Protein AF-A0A953TEK1-F1 (afdb_monomer_lite)

Secondary structure (DSSP, 8-state):
------PPEEE-HHHHHHHHHHHHHHHHHTT-HHHHHHHHHS-HHHHHHHTTEEESS------SS--PPPPHHHHHHHHHHHHHHHHH-HHHHHHHHHHHHHHHHHHHHHHHHHHHHHHHT-THHHHHHHHHTTS-HHHHHHHHHHHHHHSS--S------------S--EEEEEEEEEEETTS-EEE--GGG-PEEEE-TTS--EEEESS----HHHHHHTT--SS-SEEEEEEEEEEEEEE--GGGTT--EEEEEETTTTT--PPEEEEETTTTEEEEE--S-EE-SS-EE-

Foldseek 3Di:
DDDDPPDAAEDALVRLVVVLLVVLVVCVVVVNNVVSVVSVPQDSVNSSVVVSHHHPHDDPPDPPDDDDDDDPVSVVVVVVLVVCCVPPNDVVSVVVCVVVVVVVVVVVVVVVVVVVVVVVPDPPVVVVVVVCVVAPPVNVVVQVVCCVVVVDGDPDDDDDDDDDDDDPDWAWDAFWAWWAAPVGQIDGDDVQQRFTWIGHPQQFFIFTDHGQLACPVSCVVVPFDPPDQKGFPHFTQKTWGWFAAVVNVRDTDIDMDGFCPPPVKTWTWMAGNVVSGIGTHTTPWGQDRVGIDD

Sequence (294 aa):
MKQRKNKAAAMTFDQVEARKERGVEGLRRLGEPEKADNLDDESVEDFAERKNITIVNPRSTRPLTGGKRKTRAEKSLAEYIKVLRTKHGASWALKVTNDEARKHETLVDAVKSQRAAERKKNPQRRASNSRRRRNSDDQAAATRKFQEFHGRRPETVKDIEVRQSDRRNLAGLGVLMYLQLAEGLPIRFAPQEKVILACDPQGNQLYFVGGNQDLSEILKKAGFDQSKDLVDVGECRYVIYTTDKDFDNFEEKDYQHEFGEESGERPRLMFDRLNKQMYLIGGAYQVKREGIVN

pLDDT: mean 78.64, std 20.2, range [32.09, 97.94]

Structure (mmCIF, N/CA/C/O backbone):
data_AF-A0A953TEK1-F1
#
_entry.id   AF-A0A953TEK1-F1
#
loop_
_atom_site.group_PDB
_atom_site.id
_atom_site.type_symbol
_atom_site.label_atom_id
_atom_site.label_alt_id
_atom_site.label_comp_id
_atom_site.label_asym_id
_atom_site.label_entity_id
_atom_site.label_seq_id
_atom_site.pdbx_PDB_ins_code
_atom_site.Cartn_x
_atom_site.Cartn_y
_atom_site.Cartn_z
_atom_site.occupancy
_atom_site.B_iso_or_equiv
_atom_site.auth_seq_id
_atom_site.auth_comp_id
_atom_site.auth_asym_id
_atom_site.auth_atom_id
_atom_site.pdbx_PDB_model_num
ATOM 1 N N . MET A 1 1 ? -24.082 61.544 -18.498 1.00 41.44 1 MET A N 1
ATOM 2 C CA . MET A 1 1 ? -24.243 60.079 -18.344 1.00 41.44 1 MET A CA 1
ATOM 3 C C . MET A 1 1 ? -23.101 59.534 -17.490 1.00 41.44 1 MET A C 1
ATOM 5 O O . MET A 1 1 ? -21.970 59.525 -17.953 1.00 41.44 1 MET A O 1
ATOM 9 N N . LYS A 1 2 ? -23.350 59.152 -16.227 1.00 42.25 2 LYS A N 1
ATOM 10 C CA . LYS A 1 2 ? -22.326 58.528 -15.365 1.00 42.25 2 LYS A CA 1
ATOM 11 C C . LYS A 1 2 ? -22.163 57.059 -15.772 1.00 42.25 2 LYS A C 1
ATOM 13 O O . LYS A 1 2 ? -23.087 56.272 -15.585 1.00 42.25 2 LYS A O 1
ATOM 18 N N . GLN A 1 3 ? -21.007 56.702 -16.333 1.00 42.84 3 GLN A N 1
ATOM 19 C CA . GLN A 1 3 ? -20.629 55.314 -16.611 1.00 42.84 3 GLN A CA 1
ATOM 20 C C . GLN A 1 3 ? -20.629 54.511 -15.299 1.00 42.84 3 GLN A C 1
ATOM 22 O O . GLN A 1 3 ? -19.854 54.795 -14.384 1.00 42.84 3 GLN A O 1
ATOM 27 N N . ARG A 1 4 ? -21.512 53.510 -15.196 1.00 46.28 4 ARG A N 1
ATOM 28 C CA . ARG A 1 4 ? -21.472 52.506 -14.126 1.00 46.28 4 ARG A CA 1
ATOM 29 C C . ARG A 1 4 ? -20.207 51.671 -14.335 1.00 46.28 4 ARG A C 1
ATOM 31 O O . ARG A 1 4 ? -20.159 50.842 -15.236 1.00 46.28 4 ARG A O 1
ATOM 38 N N . LYS A 1 5 ? -19.169 51.906 -13.529 1.00 46.66 5 LYS A N 1
ATOM 39 C CA . LYS A 1 5 ? -18.021 50.995 -13.439 1.00 46.66 5 LYS A CA 1
ATOM 40 C C . LYS A 1 5 ? -18.540 49.661 -12.893 1.00 46.66 5 LYS A C 1
ATOM 42 O O . LYS A 1 5 ? -18.901 49.586 -11.720 1.00 46.66 5 LYS A O 1
ATOM 47 N N . ASN A 1 6 ? -18.639 48.643 -13.749 1.00 53.09 6 ASN A N 1
ATOM 48 C CA . ASN A 1 6 ? -19.011 47.290 -13.341 1.00 53.09 6 ASN A CA 1
ATOM 49 C C . ASN A 1 6 ? -17.955 46.775 -12.358 1.00 53.09 6 ASN A C 1
ATOM 51 O O . ASN A 1 6 ? -16.799 46.566 -12.721 1.00 53.09 6 ASN A O 1
ATOM 55 N N . LYS A 1 7 ? -18.352 46.632 -11.093 1.00 55.44 7 LYS A N 1
ATOM 56 C CA . LYS A 1 7 ? -17.530 46.036 -10.040 1.00 55.44 7 LYS A CA 1
ATOM 57 C C . LYS A 1 7 ? -17.319 44.561 -10.396 1.00 55.44 7 LYS A C 1
ATOM 59 O O . LYS A 1 7 ? -18.300 43.876 -10.679 1.00 55.44 7 LYS A O 1
ATOM 64 N N . ALA A 1 8 ? -16.068 44.098 -10.413 1.00 64.81 8 ALA A N 1
ATOM 65 C CA . ALA A 1 8 ? -15.748 42.693 -10.662 1.00 64.81 8 ALA A CA 1
ATOM 66 C C . ALA A 1 8 ? -16.518 41.806 -9.671 1.00 64.81 8 ALA A C 1
ATOM 68 O O . ALA A 1 8 ? -16.550 42.091 -8.469 1.00 64.81 8 ALA A O 1
ATOM 69 N N . ALA A 1 9 ? -17.182 40.769 -10.180 1.00 76.06 9 ALA A N 1
ATOM 70 C CA . ALA A 1 9 ? -17.853 39.800 -9.327 1.00 76.06 9 ALA A CA 1
ATOM 71 C C . ALA A 1 9 ? -16.782 38.937 -8.651 1.00 76.06 9 ALA A C 1
ATOM 73 O O . ALA A 1 9 ? -15.933 38.367 -9.329 1.00 76.06 9 ALA A O 1
ATOM 74 N N . ALA A 1 10 ? -16.803 38.868 -7.323 1.00 81.19 10 ALA A N 1
ATOM 75 C CA . ALA A 1 10 ? -15.910 38.015 -6.552 1.00 81.19 10 ALA A CA 1
ATOM 76 C C . ALA A 1 10 ? -16.593 36.655 -6.334 1.00 81.19 10 ALA A C 1
ATOM 78 O O . ALA A 1 10 ? -17.683 36.618 -5.764 1.00 81.19 10 ALA A O 1
ATOM 79 N N . MET A 1 11 ? -15.998 35.562 -6.816 1.00 86.94 11 MET A N 1
ATOM 80 C CA . MET A 1 11 ? -16.561 34.201 -6.735 1.00 86.94 11 MET A CA 1
ATOM 81 C C . MET A 1 11 ? -15.481 33.193 -6.331 1.00 86.94 11 MET A C 1
ATOM 83 O O . MET A 1 11 ? -14.292 33.440 -6.527 1.00 86.94 11 MET A O 1
ATOM 87 N N . THR A 1 12 ? -15.861 32.066 -5.728 1.00 87.12 12 THR A N 1
ATOM 88 C CA . THR A 1 12 ? -14.910 30.970 -5.460 1.00 87.12 12 THR A CA 1
ATOM 89 C C . THR A 1 12 ? -14.596 30.201 -6.745 1.00 87.12 12 THR A C 1
ATOM 91 O O . THR A 1 12 ? -15.363 30.271 -7.703 1.00 87.12 12 THR A O 1
ATOM 94 N N . PHE A 1 13 ? -13.486 29.457 -6.776 1.00 86.19 13 PHE A N 1
ATOM 95 C CA . PHE A 1 13 ? -13.110 28.641 -7.938 1.00 86.19 13 PHE A CA 1
ATOM 96 C C . PHE A 1 13 ? -14.251 27.706 -8.369 1.00 86.19 13 PHE A C 1
ATOM 98 O O . PHE A 1 13 ? -14.702 27.773 -9.507 1.00 86.19 13 PHE A O 1
ATOM 105 N N . ASP A 1 14 ? -14.812 26.961 -7.416 1.00 84.44 14 ASP A N 1
ATOM 106 C CA . ASP A 1 14 ? -15.915 26.020 -7.644 1.00 84.44 14 ASP A CA 1
ATOM 107 C C . ASP A 1 14 ? -17.181 26.720 -8.188 1.00 84.44 14 ASP A C 1
ATOM 109 O O . ASP A 1 14 ? -17.919 26.171 -9.003 1.00 84.44 14 ASP A O 1
ATOM 113 N N . GLN A 1 15 ? -17.433 27.974 -7.790 1.00 86.19 15 GLN A N 1
ATOM 114 C CA . GLN A 1 15 ? -18.552 28.766 -8.320 1.00 86.19 15 GLN A CA 1
ATOM 115 C C . GLN A 1 15 ? -18.322 29.228 -9.762 1.00 86.19 15 GLN A C 1
ATOM 117 O O . GLN A 1 15 ? -19.287 29.373 -10.518 1.00 86.19 15 GLN A O 1
ATOM 122 N N . VAL A 1 16 ? -17.070 29.492 -10.137 1.00 88.88 16 VAL A N 1
ATOM 123 C CA . VAL A 1 16 ? -16.699 29.845 -11.511 1.00 88.88 16 VAL A CA 1
ATOM 124 C C . VAL A 1 16 ? -16.748 28.611 -12.405 1.00 88.88 16 VAL A C 1
ATOM 126 O O . VAL A 1 16 ? -17.335 28.685 -13.482 1.00 88.88 16 VAL A O 1
ATOM 129 N N . GLU A 1 17 ? -16.241 27.476 -11.929 1.00 88.25 17 GLU A N 1
ATOM 130 C CA . GLU A 1 17 ? -16.298 26.175 -12.604 1.00 88.25 17 GLU A CA 1
ATOM 131 C C . GLU A 1 17 ? -17.751 25.768 -12.900 1.00 88.25 17 GLU A C 1
ATOM 133 O O . GLU A 1 17 ? -18.135 25.636 -14.061 1.00 88.25 17 GLU A O 1
ATOM 138 N N . ALA A 1 18 ? -18.625 25.773 -11.889 1.00 87.44 18 ALA A N 1
ATOM 139 C CA . ALA A 1 18 ? -20.051 25.478 -12.069 1.00 87.44 18 ALA A CA 1
ATOM 140 C C . ALA A 1 18 ? -20.791 26.495 -12.967 1.00 87.44 18 ALA A C 1
ATOM 142 O O . ALA A 1 18 ? -21.899 26.253 -13.457 1.00 87.44 18 ALA A O 1
ATOM 143 N N . ARG A 1 19 ? -20.245 27.702 -13.154 1.00 88.50 19 ARG A N 1
ATOM 144 C CA . ARG A 1 19 ? -20.799 28.704 -14.079 1.00 88.50 19 ARG A CA 1
ATOM 145 C C . ARG A 1 19 ? -20.310 28.482 -15.510 1.00 88.50 19 ARG A C 1
ATOM 147 O O . ARG A 1 19 ? -21.081 28.731 -16.436 1.00 88.50 19 ARG A O 1
ATOM 154 N N . LYS A 1 20 ? -19.070 28.022 -15.674 1.00 92.88 20 LYS A N 1
ATOM 155 C CA . LYS A 1 20 ? -18.487 27.599 -16.948 1.00 92.88 20 LYS A CA 1
ATOM 156 C C . LYS A 1 20 ? -19.228 26.373 -17.490 1.00 92.88 20 LYS A C 1
ATOM 158 O O . LYS A 1 20 ? -19.722 26.438 -18.612 1.00 92.88 20 LYS A O 1
ATOM 163 N N . GLU A 1 21 ? -19.434 25.342 -16.670 1.00 89.56 21 GLU A N 1
ATOM 164 C CA . GLU A 1 21 ? -20.162 24.114 -17.044 1.00 89.56 21 GLU A CA 1
ATOM 165 C C . GLU A 1 21 ? -21.594 24.396 -17.521 1.00 89.56 21 GLU A C 1
ATOM 167 O O . GLU A 1 21 ? -22.007 23.933 -18.582 1.00 89.56 21 GLU A O 1
ATOM 172 N N . ARG A 1 22 ? -22.335 25.261 -16.813 1.00 89.88 22 ARG A N 1
ATOM 173 C CA . ARG A 1 22 ? -23.670 25.704 -17.262 1.00 89.88 22 ARG A CA 1
ATOM 174 C C . ARG A 1 22 ? -23.638 26.434 -18.607 1.00 89.88 22 ARG A C 1
ATOM 176 O O . ARG A 1 22 ? -24.612 26.395 -19.355 1.00 89.88 22 ARG A O 1
ATOM 183 N N . GLY A 1 23 ? -22.538 27.122 -18.909 1.00 87.25 23 GLY A N 1
ATOM 184 C CA . GLY A 1 23 ? -22.305 27.738 -20.213 1.00 87.25 23 GLY A CA 1
ATOM 185 C C . GLY A 1 23 ? -22.104 26.698 -21.316 1.00 87.25 23 GLY A C 1
ATOM 186 O O . GLY A 1 23 ? -22.713 26.829 -22.375 1.00 87.25 23 GLY A O 1
ATOM 187 N N . VAL A 1 24 ? -21.310 25.656 -21.049 1.00 88.62 24 VAL A N 1
ATOM 188 C CA . VAL A 1 24 ? -21.072 24.527 -21.969 1.00 88.62 24 VAL A CA 1
ATOM 189 C C . VAL A 1 24 ? -22.387 23.808 -22.269 1.00 88.62 24 VAL A C 1
ATOM 191 O O . VAL A 1 24 ? -22.754 23.629 -23.430 1.00 88.62 24 VAL A O 1
ATOM 194 N N . GLU A 1 25 ? -23.154 23.472 -21.233 1.00 86.25 25 GLU A N 1
ATOM 195 C CA . GLU A 1 25 ? -24.447 22.800 -21.375 1.00 86.25 25 GLU A CA 1
ATOM 196 C C . GLU A 1 25 ? -25.464 23.656 -22.150 1.00 86.25 25 GLU A C 1
ATOM 198 O O . GLU A 1 25 ? -26.162 23.161 -23.038 1.00 86.25 25 GLU A O 1
ATOM 203 N N . GLY A 1 26 ? -25.502 24.966 -21.881 1.00 88.44 26 GLY A N 1
ATOM 204 C CA . GLY A 1 26 ? -26.344 25.910 -22.615 1.00 88.44 26 GLY A CA 1
ATOM 205 C C . GLY A 1 26 ? -26.006 25.982 -24.108 1.00 88.44 26 GLY A C 1
ATOM 206 O O . GLY A 1 26 ? -26.915 25.988 -24.936 1.00 88.44 26 GLY A O 1
ATOM 2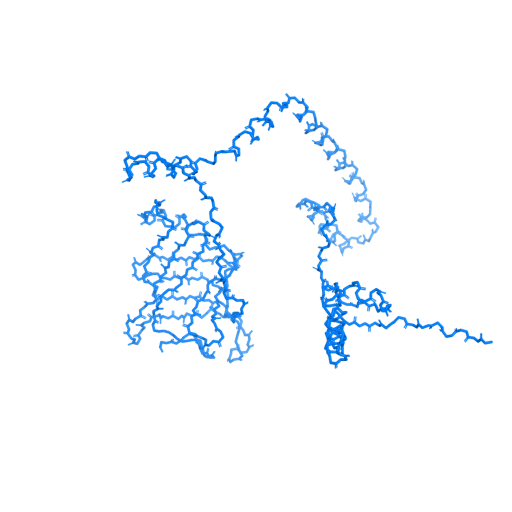07 N N . LEU A 1 27 ? -24.716 25.984 -24.462 1.00 88.12 27 LEU A N 1
ATOM 208 C CA . LEU A 1 27 ? -24.258 25.993 -25.857 1.00 88.12 27 LEU A CA 1
ATOM 209 C C . LEU A 1 27 ? -24.591 24.684 -26.581 1.00 88.12 27 LEU A C 1
ATOM 211 O O . LEU A 1 27 ? -25.070 24.721 -27.714 1.00 88.12 27 LEU A O 1
ATOM 215 N N . ARG A 1 28 ? -24.444 23.535 -25.906 1.00 88.38 28 ARG A N 1
ATOM 216 C CA . ARG A 1 28 ? -24.870 22.233 -26.452 1.00 88.38 28 ARG A CA 1
ATOM 217 C C . ARG A 1 28 ? -26.374 22.205 -26.713 1.00 88.38 28 ARG A C 1
ATOM 219 O O . ARG A 1 28 ? -26.806 21.765 -27.775 1.00 88.38 28 ARG A O 1
ATOM 226 N N . ARG A 1 29 ? -27.176 22.742 -25.791 1.00 88.00 29 ARG A N 1
ATOM 227 C CA . ARG A 1 29 ? -28.638 22.814 -25.935 1.00 88.00 29 ARG A CA 1
ATOM 228 C C . ARG A 1 29 ? -29.093 23.754 -27.056 1.00 88.00 29 ARG A C 1
ATOM 230 O O . ARG A 1 29 ? -30.143 23.522 -27.646 1.00 88.00 29 ARG A O 1
ATOM 237 N N . LEU A 1 30 ? -28.318 24.796 -27.350 1.00 89.31 30 LEU A N 1
ATOM 238 C CA . LEU A 1 30 ? -28.574 25.732 -28.450 1.00 89.31 30 LEU A CA 1
ATOM 239 C C . LEU A 1 30 ? -28.069 25.223 -29.811 1.00 89.31 30 LEU A C 1
ATOM 241 O O . LEU A 1 30 ? -28.209 25.930 -30.805 1.00 89.31 30 LEU A O 1
ATOM 245 N N . GLY A 1 31 ? -27.518 24.005 -29.872 1.00 87.06 31 GLY A N 1
ATOM 246 C CA . GLY A 1 31 ? -27.027 23.407 -31.112 1.00 87.06 31 GLY A CA 1
ATOM 247 C C . GLY A 1 31 ? -25.676 23.957 -31.571 1.00 87.06 31 GLY A C 1
ATOM 248 O O . GLY A 1 31 ? -25.357 23.861 -32.751 1.00 87.06 31 GLY A O 1
ATOM 249 N N . GLU A 1 32 ? -24.870 24.512 -30.658 1.00 85.81 32 GLU A N 1
ATOM 250 C CA . GLU A 1 32 ? -23.522 25.023 -30.940 1.00 85.81 32 GLU A CA 1
ATOM 251 C C . GLU A 1 32 ? -22.433 24.163 -30.259 1.00 85.81 32 GLU A C 1
ATOM 253 O O . GLU A 1 32 ? -21.737 24.642 -29.357 1.00 85.81 32 GLU A O 1
ATOM 258 N N . PRO A 1 33 ? -22.262 22.885 -30.656 1.00 81.31 33 PRO A N 1
ATOM 259 C CA . PRO A 1 33 ? -21.362 21.955 -29.972 1.00 81.31 33 PRO A CA 1
ATOM 260 C C . PRO A 1 33 ? -19.891 22.377 -30.064 1.00 81.31 33 PRO A C 1
ATOM 262 O O . PRO A 1 33 ? -19.190 22.325 -29.062 1.00 81.31 33 PRO A O 1
ATOM 265 N N . GLU A 1 34 ? -19.439 22.913 -31.202 1.00 85.56 34 GLU A N 1
ATOM 266 C CA . GLU A 1 34 ? -18.042 23.351 -31.360 1.00 85.56 34 GLU A CA 1
ATOM 267 C C . GLU A 1 34 ? -17.666 24.486 -30.397 1.00 85.56 34 GLU A C 1
ATOM 269 O O . GLU A 1 34 ? -16.551 24.546 -29.882 1.00 85.56 34 GLU A O 1
ATOM 274 N N . LYS A 1 35 ? -18.594 25.408 -30.114 1.00 83.81 35 LYS A N 1
ATOM 275 C CA . LYS A 1 35 ? -18.349 26.472 -29.129 1.00 83.81 35 LYS A CA 1
ATOM 276 C C . LYS A 1 35 ? -18.415 25.946 -27.703 1.00 83.81 35 LYS A C 1
ATOM 278 O O . LYS A 1 35 ? -17.750 26.505 -26.834 1.00 83.81 35 LYS A O 1
ATOM 283 N N . ALA A 1 36 ? -19.219 24.912 -27.463 1.00 84.12 36 ALA A N 1
ATOM 284 C CA . ALA A 1 36 ? -19.277 24.251 -26.173 1.00 84.12 36 ALA A CA 1
ATOM 285 C C . ALA A 1 36 ? -17.957 23.544 -25.860 1.00 84.12 36 ALA A C 1
ATOM 287 O O . ALA A 1 36 ? -17.444 23.730 -24.766 1.00 84.12 36 ALA A O 1
ATOM 288 N N . ASP A 1 37 ? -17.378 22.827 -26.823 1.00 83.81 37 ASP A N 1
ATOM 289 C CA . ASP A 1 37 ? -16.117 22.105 -26.633 1.00 83.81 37 ASP A CA 1
ATOM 290 C C . ASP A 1 37 ? -14.938 23.076 -26.451 1.00 83.81 37 ASP A C 1
ATOM 292 O O . ASP A 1 37 ? -14.172 22.943 -25.503 1.00 83.81 37 ASP A O 1
ATOM 296 N N . ASN A 1 38 ? -14.879 24.158 -27.240 1.00 85.31 38 ASN A N 1
ATOM 297 C CA . ASN A 1 38 ? -13.901 25.234 -27.019 1.00 85.31 38 ASN A CA 1
ATOM 298 C C . ASN A 1 38 ? -14.017 25.873 -25.624 1.00 85.31 38 ASN A C 1
ATOM 300 O O . ASN A 1 38 ? -13.021 26.301 -25.044 1.00 85.31 38 ASN A O 1
ATOM 304 N N . LEU A 1 39 ? -15.243 25.993 -25.103 1.00 83.50 39 LEU A N 1
ATOM 305 C CA . LEU A 1 39 ? -15.475 26.509 -23.760 1.00 83.50 39 LEU A CA 1
ATOM 306 C C . LEU A 1 39 ? -15.097 25.477 -22.696 1.00 83.50 39 LEU A C 1
ATOM 308 O O . LEU A 1 39 ? -14.614 25.876 -21.645 1.00 83.50 39 LEU A O 1
ATOM 312 N N . ASP A 1 40 ? -15.314 24.188 -22.945 1.00 84.06 40 ASP A N 1
ATOM 313 C CA . ASP A 1 40 ? -14.969 23.087 -22.041 1.00 84.06 40 ASP A CA 1
ATOM 314 C C . ASP A 1 40 ? -13.443 22.962 -21.874 1.00 84.06 40 ASP A C 1
ATOM 316 O O . ASP A 1 40 ? -12.957 22.827 -20.749 1.00 84.06 40 ASP A O 1
ATOM 320 N N . ASP A 1 41 ? -12.687 23.161 -22.958 1.00 85.88 41 ASP A N 1
ATOM 321 C CA . ASP A 1 41 ? -11.217 23.136 -22.979 1.00 85.88 41 ASP A CA 1
ATOM 322 C C . ASP A 1 41 ? -10.550 24.392 -22.362 1.00 85.88 41 ASP A C 1
ATOM 324 O O . ASP A 1 41 ? -9.384 24.342 -21.963 1.00 85.88 41 ASP A O 1
ATOM 328 N N . GLU A 1 42 ? -11.261 25.527 -22.254 1.00 84.38 42 GLU A N 1
ATOM 329 C CA . GLU A 1 42 ? -10.765 26.770 -21.620 1.00 84.38 42 GLU A CA 1
ATOM 330 C C . GLU A 1 42 ? -10.496 26.537 -20.116 1.00 84.38 42 GLU A C 1
ATOM 332 O O . GLU A 1 42 ? -11.299 25.907 -19.431 1.00 84.38 42 GLU A O 1
ATOM 337 N N . SER A 1 43 ? -9.405 27.046 -19.533 1.00 89.12 43 SER A N 1
ATOM 338 C CA . SER A 1 43 ? -9.204 26.901 -18.080 1.00 89.12 43 SER A CA 1
ATOM 339 C C . SER A 1 43 ? -10.239 27.715 -17.279 1.00 89.12 43 SER A C 1
ATOM 341 O O . SER A 1 43 ? -10.827 28.679 -17.775 1.00 89.12 43 SER A O 1
ATOM 343 N N . VAL A 1 44 ? -10.502 27.334 -16.022 1.00 85.75 44 VAL A N 1
ATOM 344 C CA . VAL A 1 44 ? -11.451 28.067 -15.154 1.00 85.75 44 VAL A CA 1
ATOM 345 C C . VAL A 1 44 ? -10.948 29.492 -14.898 1.00 85.75 44 VAL A C 1
ATOM 347 O O . VAL A 1 44 ? -11.740 30.432 -14.801 1.00 85.75 44 VAL A O 1
ATOM 350 N N . GLU A 1 45 ? -9.631 29.655 -14.830 1.00 83.69 45 GLU A N 1
ATOM 351 C CA . GLU A 1 45 ? -8.933 30.923 -14.677 1.00 83.69 45 GLU A CA 1
ATOM 352 C C . GLU A 1 45 ? -9.075 31.806 -15.924 1.00 83.69 45 GLU A C 1
ATOM 354 O O . GLU A 1 45 ? -9.502 32.954 -15.792 1.00 83.69 45 GLU A O 1
ATOM 359 N N . ASP A 1 46 ? -8.842 31.270 -17.127 1.00 85.62 46 ASP A N 1
ATOM 360 C CA . ASP A 1 46 ? -9.011 32.016 -18.386 1.00 85.62 46 ASP A CA 1
ATOM 361 C C . ASP A 1 46 ? -10.478 32.438 -18.588 1.00 85.62 46 ASP A C 1
ATOM 363 O O . ASP A 1 46 ? -10.777 33.585 -18.945 1.00 85.62 46 ASP A O 1
ATOM 367 N N . PHE A 1 47 ? -11.421 31.549 -18.250 1.00 87.44 47 PHE A N 1
ATOM 368 C CA . PHE A 1 47 ? -12.849 31.862 -18.255 1.00 87.44 47 PHE A CA 1
ATOM 369 C C . PHE A 1 47 ? -13.189 33.005 -17.283 1.00 87.44 47 PHE A C 1
ATOM 371 O O . PHE A 1 47 ? -13.985 33.895 -17.613 1.00 87.44 47 PHE A O 1
ATOM 378 N N . ALA A 1 48 ? -12.592 33.006 -16.085 1.00 87.19 48 ALA A N 1
ATOM 379 C CA . ALA A 1 48 ? -12.780 34.062 -15.093 1.00 87.19 48 ALA A CA 1
ATOM 380 C C . ALA A 1 48 ? -12.229 35.404 -15.582 1.00 87.19 48 ALA A C 1
ATOM 382 O O . ALA A 1 48 ? -12.918 36.420 -15.463 1.00 87.19 48 ALA A O 1
ATOM 383 N N . GLU A 1 49 ? -11.037 35.408 -16.182 1.00 84.75 49 GLU A N 1
ATOM 384 C CA . GLU A 1 49 ? -10.416 36.601 -16.759 1.00 84.75 49 GLU A CA 1
ATOM 385 C C . GLU A 1 49 ? -11.281 37.187 -17.880 1.00 84.75 49 GLU A C 1
ATOM 387 O O . GLU A 1 49 ? -11.645 38.367 -17.836 1.00 84.75 49 GLU A O 1
ATOM 392 N N . ARG A 1 50 ? -11.733 36.351 -18.823 1.00 85.88 50 ARG A N 1
ATOM 393 C CA . ARG A 1 50 ? -12.611 36.768 -19.928 1.00 85.88 50 ARG A CA 1
ATOM 394 C C . ARG A 1 50 ? -13.955 37.317 -19.450 1.00 85.88 50 ARG A C 1
ATOM 396 O O . ARG A 1 50 ? -14.537 38.194 -20.093 1.00 85.88 50 ARG A O 1
ATOM 403 N N . LYS A 1 51 ? -14.478 36.810 -18.330 1.00 86.12 51 LYS A N 1
ATOM 404 C CA . LYS A 1 51 ? -15.729 37.282 -17.711 1.00 86.12 51 LYS A CA 1
ATOM 405 C C . LYS A 1 51 ? -15.525 38.369 -16.652 1.00 86.12 51 LYS A C 1
ATOM 407 O O . LYS A 1 51 ? -16.519 38.818 -16.078 1.00 86.12 51 LYS A O 1
ATOM 412 N N . ASN A 1 52 ? -14.291 38.834 -16.440 1.00 86.38 52 ASN A N 1
ATOM 413 C CA . ASN A 1 52 ? -13.924 39.832 -15.433 1.00 86.38 52 ASN A CA 1
ATOM 414 C C . ASN A 1 52 ? -14.406 39.453 -14.013 1.00 86.38 52 ASN A C 1
ATOM 416 O O . ASN A 1 52 ? -14.983 40.267 -13.281 1.00 86.38 52 ASN A O 1
ATOM 420 N N . ILE A 1 53 ? -14.217 38.181 -13.654 1.00 87.75 53 ILE A N 1
ATOM 421 C CA . ILE A 1 53 ? -14.546 37.587 -12.356 1.00 87.75 53 ILE A CA 1
ATOM 422 C C . ILE A 1 53 ? -13.251 37.449 -11.553 1.00 87.75 53 ILE A C 1
ATOM 424 O O . ILE A 1 53 ? -12.259 36.914 -12.036 1.00 87.75 53 ILE A O 1
ATOM 428 N N . THR A 1 54 ? -13.252 37.907 -10.303 1.00 87.25 54 THR A N 1
ATOM 429 C CA . THR A 1 54 ? -12.116 37.728 -9.390 1.00 87.25 54 THR A CA 1
ATOM 430 C C . THR A 1 54 ? -12.313 36.458 -8.569 1.00 87.25 54 THR A C 1
ATOM 432 O O . THR A 1 54 ? -13.256 36.372 -7.780 1.00 87.25 54 THR A O 1
ATOM 435 N N . ILE A 1 55 ? -11.418 35.479 -8.723 1.00 85.12 55 ILE A N 1
ATOM 436 C CA . ILE A 1 55 ? -11.458 34.242 -7.937 1.00 85.12 55 ILE A CA 1
ATOM 437 C C . ILE A 1 55 ? -10.873 34.503 -6.541 1.00 85.12 55 ILE A C 1
ATOM 439 O O . ILE A 1 55 ? -9.689 34.802 -6.405 1.00 85.12 55 ILE A O 1
ATOM 443 N N . VAL A 1 56 ? -11.687 34.380 -5.489 1.00 85.38 56 VAL A N 1
ATOM 444 C CA . VAL A 1 56 ? -11.259 34.665 -4.099 1.00 85.38 56 VAL A CA 1
ATOM 445 C C . VAL A 1 56 ? -10.545 33.498 -3.408 1.00 85.38 56 VAL A C 1
ATOM 447 O O . VAL A 1 56 ? -9.892 33.696 -2.389 1.00 85.38 56 VAL A O 1
ATOM 450 N N . ASN A 1 57 ? -10.648 32.290 -3.966 1.00 80.50 57 ASN A N 1
ATOM 451 C CA . ASN A 1 57 ? -9.940 31.090 -3.515 1.00 80.50 57 ASN A CA 1
ATOM 452 C C . ASN A 1 57 ? -9.381 30.352 -4.740 1.00 80.50 57 ASN A C 1
ATOM 454 O O . ASN A 1 57 ? -10.014 29.406 -5.212 1.00 80.50 57 ASN A O 1
ATOM 458 N N . PRO A 1 58 ? -8.269 30.822 -5.325 1.00 70.31 58 PRO A N 1
ATOM 459 C CA . PRO A 1 58 ? -7.669 30.137 -6.457 1.00 70.31 58 PRO A CA 1
ATOM 460 C C . PRO A 1 58 ? -7.134 28.778 -5.990 1.00 70.31 58 PRO A C 1
ATOM 462 O O . PRO A 1 58 ? -6.233 28.715 -5.146 1.00 70.31 58 PRO A O 1
ATOM 465 N N . ARG A 1 59 ? -7.667 27.677 -6.538 1.00 60.44 59 ARG A N 1
ATOM 466 C CA . ARG A 1 59 ? -7.012 26.371 -6.407 1.00 60.44 59 ARG A CA 1
ATOM 467 C C . ARG A 1 59 ? -5.672 26.497 -7.120 1.00 60.44 59 ARG A C 1
ATOM 469 O O . ARG A 1 59 ? -5.616 26.903 -8.270 1.00 60.44 59 ARG A O 1
ATOM 476 N N . SER A 1 60 ? -4.575 26.228 -6.417 1.00 42.06 60 SER A N 1
ATOM 477 C CA . SER A 1 60 ? -3.236 26.356 -6.990 1.00 42.06 60 SER A CA 1
ATOM 478 C C . SER A 1 60 ? -3.005 25.272 -8.048 1.00 42.06 60 SER A C 1
ATOM 480 O O . SER A 1 60 ? -2.371 24.254 -7.782 1.00 42.06 60 SER A O 1
ATOM 482 N N . THR A 1 61 ? -3.457 25.510 -9.272 1.00 42.53 61 THR A N 1
ATOM 483 C CA . THR A 1 61 ? -2.816 24.989 -10.474 1.00 42.53 61 THR A CA 1
ATOM 484 C C . THR A 1 61 ? -1.551 25.825 -10.637 1.00 42.53 61 THR A C 1
ATOM 486 O O . THR A 1 61 ? -1.564 26.991 -11.021 1.00 42.53 61 THR A O 1
ATOM 489 N N . ARG A 1 62 ? -0.404 25.301 -10.194 1.00 34.94 62 ARG A N 1
ATOM 490 C CA . ARG A 1 62 ? 0.855 26.006 -10.459 1.00 34.94 62 ARG A CA 1
ATOM 491 C C . ARG A 1 62 ? 1.039 26.081 -11.976 1.00 34.94 62 ARG A C 1
ATOM 493 O O . ARG A 1 62 ? 1.136 25.018 -12.591 1.00 34.94 62 ARG A O 1
ATOM 500 N N . PRO A 1 63 ? 1.195 27.279 -12.564 1.00 34.12 63 PRO A N 1
ATOM 501 C CA . PRO A 1 63 ? 1.678 27.366 -13.925 1.00 34.12 63 PRO A CA 1
ATOM 502 C C . PRO A 1 63 ? 3.087 26.769 -13.958 1.00 34.12 63 PRO A C 1
ATOM 504 O O . PRO A 1 63 ? 3.909 27.006 -13.061 1.00 34.12 63 PRO A O 1
ATOM 507 N N . LEU A 1 64 ? 3.384 25.991 -14.998 1.00 36.66 64 LEU A N 1
ATOM 508 C CA . LEU A 1 64 ? 4.728 25.517 -15.329 1.00 36.66 64 LEU A CA 1
ATOM 509 C C . LEU A 1 64 ? 5.595 26.689 -15.822 1.00 36.66 64 LEU A C 1
ATOM 511 O O . LEU A 1 64 ? 6.111 26.686 -16.931 1.00 36.66 64 LEU A O 1
ATOM 515 N N . THR A 1 65 ? 5.788 27.709 -14.991 1.00 37.06 65 THR A N 1
ATOM 516 C CA . THR A 1 65 ? 6.703 28.819 -15.261 1.00 37.06 65 THR A CA 1
ATOM 517 C C . THR A 1 65 ? 7.662 28.984 -14.090 1.00 37.06 65 THR A C 1
ATOM 519 O O . THR A 1 65 ? 7.364 29.641 -13.098 1.00 37.06 65 THR A O 1
ATOM 522 N N . GLY A 1 66 ? 8.829 28.342 -14.203 1.00 32.97 66 GLY A N 1
ATOM 523 C CA . GLY A 1 66 ? 10.144 28.881 -13.816 1.00 32.97 66 GLY A CA 1
ATOM 524 C C . GLY A 1 66 ? 10.413 29.399 -12.393 1.00 32.97 66 GLY A C 1
ATOM 525 O O . GLY A 1 66 ? 11.496 29.939 -12.164 1.00 32.97 66 GLY A O 1
ATOM 526 N N . GLY A 1 67 ? 9.509 29.257 -11.424 1.00 32.09 67 GLY A N 1
ATOM 527 C CA . GLY A 1 67 ? 9.729 29.711 -10.049 1.00 32.09 67 GLY A CA 1
ATOM 528 C C . GLY A 1 67 ? 10.761 28.845 -9.323 1.00 32.09 67 GLY A C 1
ATOM 529 O O . GLY A 1 67 ? 10.493 27.688 -8.994 1.00 32.09 67 GLY A O 1
ATOM 530 N N . LYS A 1 68 ? 11.954 29.395 -9.061 1.00 40.66 68 LYS A N 1
ATOM 531 C CA . LYS A 1 68 ? 13.038 28.718 -8.326 1.00 40.66 68 LYS A CA 1
ATOM 532 C C . LYS A 1 68 ? 12.517 28.172 -6.987 1.00 40.66 68 LYS A C 1
ATOM 534 O O . LYS A 1 68 ? 12.064 28.926 -6.128 1.00 40.66 68 LYS A O 1
ATOM 539 N N . ARG A 1 69 ? 12.596 26.847 -6.800 1.00 39.78 69 ARG A N 1
ATOM 540 C CA . ARG A 1 69 ? 12.311 26.180 -5.519 1.00 39.78 69 ARG A CA 1
ATOM 541 C C . ARG A 1 69 ? 13.286 26.699 -4.461 1.00 39.78 69 ARG A C 1
ATOM 543 O O . ARG A 1 69 ? 14.490 26.502 -4.611 1.00 39.78 69 ARG A O 1
ATOM 550 N N . LYS A 1 70 ? 12.762 27.309 -3.393 1.00 40.97 70 LYS A N 1
ATOM 551 C CA . LYS A 1 70 ? 13.572 27.663 -2.223 1.00 40.97 70 LYS A CA 1
ATOM 552 C C . LYS A 1 70 ? 14.177 26.402 -1.606 1.00 40.97 70 LYS A C 1
ATOM 554 O O . LYS A 1 70 ? 13.472 25.408 -1.405 1.00 40.97 70 LYS A O 1
ATOM 559 N N . THR A 1 71 ? 15.475 26.434 -1.346 1.00 45.75 71 THR A N 1
ATOM 560 C CA . THR A 1 71 ? 16.227 25.313 -0.771 1.00 45.75 71 THR A CA 1
ATOM 561 C C . THR A 1 71 ? 15.825 25.074 0.690 1.00 45.75 71 THR A C 1
ATOM 563 O O . THR A 1 71 ? 15.242 25.938 1.345 1.00 45.75 71 THR A O 1
ATOM 566 N N . ARG A 1 72 ? 16.124 23.883 1.228 1.00 41.78 72 ARG A N 1
ATOM 567 C CA . ARG A 1 72 ? 15.823 23.508 2.625 1.00 41.78 72 ARG A CA 1
ATOM 568 C C . ARG A 1 72 ? 16.398 24.511 3.643 1.00 41.78 72 ARG A C 1
ATOM 570 O O . ARG A 1 72 ? 15.746 24.777 4.644 1.0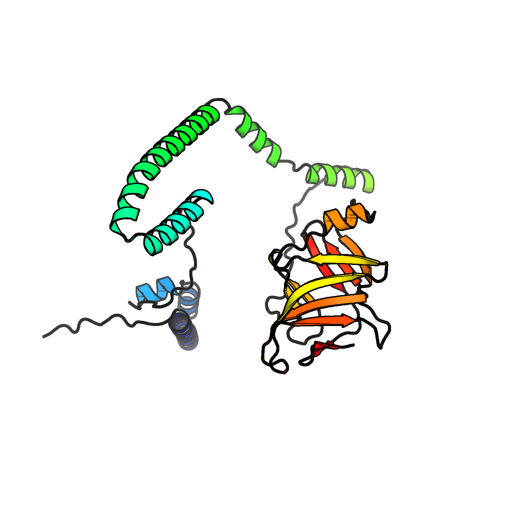0 41.78 72 ARG A O 1
ATOM 577 N N . ALA A 1 73 ? 17.548 25.113 3.333 1.00 39.28 73 ALA A N 1
ATOM 578 C CA . ALA A 1 73 ? 18.187 26.154 4.140 1.00 39.28 73 ALA A CA 1
ATOM 579 C C . ALA A 1 73 ? 17.423 27.494 4.117 1.00 39.28 73 ALA A C 1
ATOM 581 O O . ALA A 1 73 ? 17.293 28.162 5.137 1.00 39.28 73 ALA A O 1
ATOM 582 N N . GLU A 1 74 ? 16.836 27.871 2.977 1.00 41.69 74 GLU A N 1
ATOM 583 C CA . GLU A 1 74 ? 16.034 29.101 2.866 1.00 41.69 74 GLU A CA 1
ATOM 584 C C . GLU A 1 74 ? 14.686 28.980 3.588 1.00 41.69 74 GLU A C 1
ATOM 586 O O . GLU A 1 74 ? 14.139 29.980 4.055 1.00 41.69 74 GLU A O 1
ATOM 591 N N . LYS A 1 75 ? 14.150 27.757 3.706 1.00 50.50 75 LYS A N 1
ATOM 592 C CA . LYS A 1 75 ? 12.962 27.483 4.525 1.00 50.50 75 LYS A CA 1
ATOM 593 C C . LYS A 1 75 ? 13.276 27.558 6.021 1.00 50.50 75 LYS A C 1
ATOM 595 O O . LYS A 1 75 ? 12.518 28.202 6.737 1.00 50.50 75 LYS A O 1
ATOM 600 N N . SER A 1 76 ? 14.400 26.990 6.469 1.00 50.38 76 SER A N 1
ATOM 601 C CA . SER A 1 76 ? 14.784 27.045 7.888 1.00 50.38 76 SER A CA 1
ATOM 602 C C . SER A 1 76 ? 15.141 28.462 8.341 1.00 50.38 76 SER A C 1
ATOM 604 O O . SER A 1 76 ? 14.799 28.846 9.453 1.00 50.38 76 SER A O 1
ATOM 606 N N . LEU A 1 77 ? 15.763 29.274 7.477 1.00 45.59 77 LEU A N 1
ATOM 607 C CA . LEU A 1 77 ? 16.068 30.676 7.778 1.00 45.59 77 LEU A CA 1
ATOM 608 C C . LEU A 1 77 ? 14.792 31.527 7.901 1.00 45.59 77 LEU A C 1
ATOM 610 O O . LEU A 1 77 ? 14.678 32.345 8.809 1.00 45.59 77 LEU A O 1
ATOM 614 N N . ALA A 1 78 ? 13.800 31.308 7.031 1.00 54.25 78 ALA A N 1
ATOM 615 C CA . ALA A 1 78 ? 12.514 32.006 7.108 1.00 54.25 78 ALA A CA 1
ATOM 616 C C . ALA A 1 78 ? 11.726 31.647 8.382 1.00 54.25 78 ALA A C 1
ATOM 618 O O . ALA A 1 78 ? 11.070 32.505 8.974 1.00 54.25 78 ALA A O 1
ATOM 619 N N . GLU A 1 79 ? 11.814 30.390 8.815 1.00 54.19 79 GLU A N 1
ATOM 620 C CA . GLU A 1 79 ? 11.193 29.892 10.042 1.00 54.19 79 GLU A CA 1
ATOM 621 C C . GLU A 1 79 ? 11.902 30.437 11.294 1.00 54.19 79 GLU A C 1
ATOM 623 O O . GLU A 1 79 ? 11.250 30.935 12.211 1.00 54.19 79 GLU A O 1
ATOM 628 N N . TYR A 1 80 ? 13.236 30.489 11.277 1.00 44.09 80 TYR A N 1
ATOM 629 C CA . TYR A 1 80 ? 14.058 31.097 12.326 1.00 44.09 80 TYR A CA 1
ATOM 630 C C . TYR A 1 80 ? 13.796 32.607 12.488 1.00 44.09 80 TYR A C 1
ATOM 632 O O . TYR A 1 80 ? 13.590 33.094 13.600 1.00 44.09 80 TYR A O 1
ATOM 640 N N . ILE A 1 81 ? 13.685 33.353 11.381 1.00 52.62 81 ILE A N 1
ATOM 641 C CA . ILE A 1 81 ? 13.350 34.790 11.392 1.00 52.62 81 ILE A CA 1
ATOM 642 C C . ILE A 1 81 ? 11.950 35.034 11.971 1.00 52.62 81 ILE A C 1
ATOM 644 O O . ILE A 1 81 ? 11.739 36.011 12.695 1.00 52.62 81 ILE A O 1
ATOM 648 N N . LYS A 1 82 ? 10.992 34.139 11.696 1.00 55.75 82 LYS A N 1
ATOM 649 C CA . LYS A 1 82 ? 9.634 34.218 12.251 1.00 55.75 82 LYS A CA 1
ATOM 650 C C . LYS A 1 82 ? 9.651 34.090 13.779 1.00 55.75 82 LYS A C 1
ATOM 652 O O . LYS A 1 82 ? 8.992 34.883 14.445 1.00 55.75 82 LYS A O 1
ATOM 657 N N . VAL A 1 83 ? 10.461 33.171 14.315 1.00 53.53 83 VAL A N 1
ATOM 658 C CA . VAL A 1 83 ? 10.640 32.947 15.763 1.00 53.53 83 VAL A CA 1
ATOM 659 C C . VAL A 1 83 ? 11.327 34.132 16.456 1.00 53.53 83 VAL A C 1
ATOM 661 O O . VAL A 1 83 ? 10.924 34.528 17.554 1.00 53.53 83 VAL A O 1
ATOM 664 N N . LEU A 1 84 ? 12.330 34.748 15.825 1.00 46.72 84 LEU A N 1
ATOM 665 C CA . LEU A 1 84 ? 13.032 35.904 16.401 1.00 46.72 84 LEU A CA 1
ATOM 666 C C . LEU A 1 84 ? 12.157 37.165 16.450 1.00 46.72 84 LEU A C 1
ATOM 668 O O . LEU A 1 84 ? 12.226 37.928 17.416 1.00 46.72 84 LEU A O 1
ATOM 672 N N . ARG A 1 85 ? 11.277 37.356 15.456 1.00 52.12 85 ARG A N 1
ATOM 673 C CA . ARG A 1 85 ? 10.332 38.487 15.403 1.00 52.12 85 ARG A CA 1
ATOM 674 C C . ARG A 1 85 ? 9.331 38.471 16.558 1.00 52.12 85 ARG A C 1
ATOM 676 O O . ARG A 1 85 ? 8.965 39.533 17.052 1.00 52.12 85 ARG A O 1
ATOM 683 N N . THR A 1 86 ? 8.929 37.278 16.994 1.00 54.22 86 THR A N 1
ATOM 684 C CA . THR A 1 86 ? 8.035 37.069 18.141 1.00 54.22 86 THR A CA 1
ATOM 685 C C . THR A 1 86 ? 8.712 37.262 19.499 1.00 54.22 86 THR A C 1
ATOM 687 O O . THR A 1 86 ? 8.027 37.626 20.446 1.00 54.22 86 THR A O 1
ATOM 690 N N . LYS A 1 87 ? 10.032 37.049 19.616 1.00 47.47 87 LYS A N 1
ATOM 691 C CA . LYS A 1 87 ? 10.743 37.104 20.909 1.00 47.47 87 LYS A CA 1
ATOM 692 C C . LYS A 1 87 ? 11.357 38.466 21.256 1.00 47.47 87 LYS A C 1
ATOM 694 O O . LYS A 1 87 ? 11.407 38.803 22.432 1.00 47.47 87 LYS A O 1
ATOM 699 N N . HIS A 1 88 ? 11.828 39.241 20.274 1.00 43.44 88 HIS A N 1
ATOM 700 C CA . HIS A 1 88 ? 12.653 40.439 20.538 1.00 43.44 88 HIS A CA 1
ATOM 701 C C . HIS A 1 88 ? 12.173 41.726 19.840 1.00 43.44 88 HIS A C 1
ATOM 703 O O . HIS A 1 88 ? 12.844 42.755 19.901 1.00 43.44 88 HIS A O 1
ATOM 709 N N . GLY A 1 89 ? 11.004 41.694 19.189 1.00 49.19 89 GLY A N 1
ATOM 710 C CA . GLY A 1 89 ? 10.445 42.837 18.463 1.00 49.19 89 GLY A CA 1
ATOM 711 C C . GLY A 1 89 ? 11.097 43.089 17.093 1.00 49.19 89 GLY A C 1
ATOM 712 O O . GLY A 1 89 ? 12.227 42.689 16.806 1.00 49.19 89 GLY A O 1
ATOM 713 N N . ALA A 1 90 ? 10.360 43.762 16.203 1.00 48.31 90 ALA A N 1
ATOM 714 C CA . ALA A 1 90 ? 10.682 43.853 14.772 1.00 48.31 90 ALA A CA 1
ATOM 715 C C . ALA A 1 90 ? 12.001 44.585 14.443 1.00 48.31 90 ALA A C 1
ATOM 717 O O . ALA A 1 90 ? 12.606 44.302 13.409 1.00 48.31 90 ALA A O 1
ATOM 718 N N . SER A 1 91 ? 12.451 45.494 15.314 1.00 42.59 91 SER A N 1
ATOM 719 C CA . SER A 1 91 ? 13.657 46.314 15.111 1.00 42.59 91 SER A CA 1
ATOM 720 C C . SER A 1 91 ? 14.959 45.518 15.289 1.00 42.59 91 SER A C 1
ATOM 722 O O . SER A 1 91 ? 15.908 45.697 14.526 1.00 42.59 91 SER A O 1
ATOM 724 N N . TRP A 1 92 ? 14.992 44.573 16.238 1.00 41.56 92 TRP A N 1
ATOM 725 C CA . TRP A 1 92 ? 16.163 43.721 16.481 1.00 41.56 92 TRP A CA 1
ATOM 726 C C . TRP A 1 92 ? 16.310 42.638 15.400 1.00 41.56 92 TRP A C 1
ATOM 728 O O . TRP A 1 92 ? 17.401 42.423 14.874 1.00 41.56 92 TRP A O 1
ATOM 738 N N . ALA A 1 93 ? 15.186 42.045 14.976 1.00 44.31 93 ALA A N 1
ATOM 739 C CA . ALA A 1 93 ? 15.148 41.050 13.904 1.00 44.31 93 ALA A CA 1
ATOM 740 C C . ALA A 1 93 ? 15.653 41.597 12.555 1.00 44.31 93 ALA A C 1
ATOM 742 O O . ALA A 1 93 ? 16.279 40.853 11.812 1.00 44.31 93 ALA A O 1
ATOM 743 N N . LEU A 1 94 ? 15.437 42.885 12.250 1.00 46.31 94 LEU A N 1
ATOM 744 C CA . LEU A 1 94 ? 15.874 43.494 10.985 1.00 46.31 94 LEU A CA 1
ATOM 745 C C . LEU A 1 94 ? 17.399 43.698 10.894 1.00 46.31 94 LEU A C 1
ATOM 747 O O . LEU A 1 94 ? 17.968 43.631 9.802 1.00 46.31 94 LEU A O 1
ATOM 751 N N . LYS A 1 95 ? 18.066 43.966 12.028 1.00 48.84 95 LYS A N 1
ATOM 752 C CA . LYS A 1 95 ? 19.517 44.219 12.070 1.00 48.84 95 LYS A CA 1
ATOM 753 C C . LYS A 1 95 ? 20.331 42.931 11.932 1.00 48.84 95 LYS A C 1
ATOM 755 O O . LYS A 1 95 ? 21.273 42.909 11.149 1.00 48.84 95 LYS A O 1
ATOM 760 N N . VAL A 1 96 ? 19.925 41.850 12.605 1.00 48.84 96 VAL A N 1
ATOM 761 C CA . VAL A 1 96 ? 20.591 40.534 12.506 1.00 48.84 96 VAL A CA 1
ATOM 762 C C . VAL A 1 96 ? 20.440 39.937 11.097 1.00 48.84 96 VAL A C 1
ATOM 764 O O . VAL A 1 96 ? 21.389 39.380 10.551 1.00 48.84 96 VAL A O 1
ATOM 767 N N . THR A 1 97 ? 19.291 40.144 10.441 1.00 51.47 97 THR A N 1
ATOM 768 C CA . THR A 1 97 ? 19.037 39.601 9.096 1.00 51.47 97 THR A CA 1
ATOM 769 C C . THR A 1 97 ? 19.878 40.223 7.986 1.00 51.47 97 THR A C 1
ATOM 771 O O . THR A 1 97 ? 20.165 39.535 7.012 1.00 51.47 97 THR A O 1
ATOM 774 N N . ASN A 1 98 ? 20.283 41.492 8.099 1.00 51.34 98 ASN A N 1
ATOM 775 C CA . ASN A 1 98 ? 21.034 42.158 7.028 1.00 51.34 98 ASN A CA 1
ATOM 776 C C . ASN A 1 98 ? 22.511 41.733 6.985 1.00 51.34 98 ASN A C 1
ATOM 778 O O . ASN A 1 98 ? 23.053 41.556 5.894 1.00 51.34 98 ASN A O 1
ATOM 782 N N . ASP A 1 99 ? 23.145 41.512 8.139 1.00 51.41 99 ASP A N 1
ATOM 783 C CA . ASP A 1 99 ? 24.546 41.069 8.196 1.00 51.41 99 ASP A CA 1
ATOM 784 C C . ASP A 1 99 ? 24.707 39.574 7.875 1.00 51.41 99 ASP A C 1
ATOM 786 O O . ASP A 1 99 ? 25.674 39.179 7.216 1.00 51.41 99 ASP A O 1
ATOM 790 N N . GLU A 1 100 ? 23.748 38.730 8.268 1.00 48.53 100 GLU A N 1
ATOM 791 C CA . GLU A 1 100 ? 23.760 37.299 7.934 1.00 48.53 100 GLU A CA 1
ATOM 792 C C . GLU A 1 100 ? 23.348 37.031 6.477 1.00 48.53 100 GLU A C 1
ATOM 794 O O . GLU A 1 100 ? 23.951 36.178 5.821 1.00 48.53 100 GLU A O 1
ATOM 799 N N . ALA A 1 101 ? 22.407 37.803 5.915 1.00 47.66 101 ALA A N 1
ATOM 800 C CA . ALA A 1 101 ? 22.049 37.703 4.498 1.00 47.66 101 ALA A CA 1
ATOM 801 C C . ALA A 1 101 ? 23.230 38.058 3.579 1.00 47.66 101 ALA A C 1
ATOM 803 O O . ALA A 1 101 ? 23.479 37.342 2.609 1.00 47.66 101 ALA A O 1
ATOM 804 N N . ARG A 1 102 ? 24.025 39.082 3.926 1.00 53.66 102 ARG A N 1
ATOM 805 C CA . ARG A 1 102 ? 25.233 39.469 3.171 1.00 53.66 102 ARG A CA 1
ATOM 806 C C . ARG A 1 102 ? 26.315 38.383 3.168 1.00 53.66 102 ARG A C 1
ATOM 808 O O . ARG A 1 102 ? 26.987 38.170 2.157 1.00 53.66 102 ARG A O 1
ATOM 815 N N . LYS A 1 103 ? 26.477 37.660 4.280 1.00 51.66 103 LYS A N 1
ATOM 816 C CA . LYS A 1 103 ? 27.409 36.519 4.372 1.00 51.66 103 LYS A CA 1
ATOM 817 C C . LYS A 1 103 ? 26.894 35.288 3.617 1.00 51.66 103 LYS A C 1
ATOM 819 O O . LYS A 1 103 ? 27.682 34.544 3.042 1.00 51.66 103 LYS A O 1
ATOM 824 N N . HIS A 1 104 ? 25.580 35.080 3.573 1.00 47.53 104 HIS A N 1
ATOM 825 C CA . HIS A 1 104 ? 24.981 33.954 2.856 1.00 47.53 104 HIS A CA 1
ATOM 826 C C . HIS A 1 104 ? 24.961 34.174 1.331 1.00 47.53 104 HIS A C 1
ATOM 828 O O . HIS A 1 104 ? 25.169 33.235 0.565 1.00 47.53 104 HIS A O 1
ATOM 834 N N . GLU A 1 105 ? 24.775 35.414 0.875 1.00 47.72 105 GLU A N 1
ATOM 835 C CA . GLU A 1 105 ? 24.799 35.777 -0.548 1.00 47.72 105 GLU A CA 1
ATOM 836 C C . GLU A 1 105 ? 26.195 35.583 -1.163 1.00 47.72 105 GLU A C 1
ATOM 838 O O . GLU A 1 105 ? 26.334 34.952 -2.214 1.00 47.72 105 GLU A O 1
ATOM 843 N N . THR A 1 106 ? 27.248 35.980 -0.440 1.00 56.03 106 THR A N 1
ATOM 844 C CA . THR A 1 106 ? 28.643 35.774 -0.867 1.00 56.03 106 THR A CA 1
ATOM 845 C C . THR A 1 106 ? 29.040 34.292 -0.924 1.00 56.03 106 THR A C 1
ATOM 847 O O . THR A 1 106 ? 29.727 33.876 -1.859 1.00 56.03 106 THR A O 1
ATOM 850 N N . LEU A 1 107 ? 28.548 33.458 -0.001 1.00 47.31 107 LEU A N 1
ATOM 851 C CA . LEU A 1 107 ? 28.755 32.002 -0.030 1.00 47.31 107 LEU A CA 1
ATOM 852 C C . LEU A 1 107 ? 28.023 31.320 -1.196 1.00 47.31 107 LEU A C 1
ATOM 854 O O . LEU A 1 107 ? 28.575 30.436 -1.855 1.00 47.31 107 LEU A O 1
ATOM 858 N N . VAL A 1 108 ? 26.788 31.733 -1.485 1.00 51.50 108 VAL A N 1
ATOM 859 C CA . VAL A 1 108 ? 25.990 31.166 -2.582 1.00 51.50 108 VAL A CA 1
ATOM 860 C C . VAL A 1 108 ? 26.610 31.491 -3.941 1.00 51.50 108 VAL A C 1
ATOM 862 O O . VAL A 1 108 ? 26.654 30.624 -4.822 1.00 51.50 108 VAL A O 1
ATOM 865 N N . ASP A 1 109 ? 27.125 32.703 -4.120 1.00 55.28 109 ASP A N 1
ATOM 866 C CA . ASP A 1 109 ? 27.763 33.099 -5.374 1.00 55.28 109 ASP A CA 1
ATOM 867 C C . ASP A 1 109 ? 29.157 32.481 -5.549 1.00 55.28 109 ASP A C 1
ATOM 869 O O . ASP A 1 109 ? 29.506 32.084 -6.667 1.00 55.28 109 ASP A O 1
ATOM 873 N N . ALA A 1 110 ? 29.897 32.236 -4.464 1.00 51.09 110 ALA A N 1
ATOM 874 C CA . ALA A 1 110 ? 31.124 31.438 -4.503 1.00 51.09 110 ALA A CA 1
ATOM 875 C C . ALA A 1 110 ? 30.861 29.983 -4.955 1.00 51.09 110 ALA A C 1
ATOM 877 O O . ALA A 1 110 ? 31.551 29.465 -5.839 1.00 51.09 110 ALA A O 1
ATOM 878 N N . VAL A 1 111 ? 29.805 29.340 -4.438 1.00 52.53 111 VAL A N 1
ATOM 879 C CA . VAL A 1 111 ? 29.423 27.960 -4.805 1.00 52.53 111 VAL A CA 1
ATOM 880 C C . VAL A 1 111 ? 28.921 27.865 -6.251 1.00 52.53 111 VAL A C 1
ATOM 882 O O . VAL A 1 111 ? 29.236 26.905 -6.963 1.00 52.53 111 VAL A O 1
ATOM 885 N N . LYS A 1 112 ? 28.159 28.855 -6.736 1.00 51.47 112 LYS A N 1
ATOM 886 C CA . LYS A 1 112 ? 27.744 28.913 -8.152 1.00 51.47 112 LYS A CA 1
ATOM 887 C C . LYS A 1 112 ? 28.945 29.072 -9.0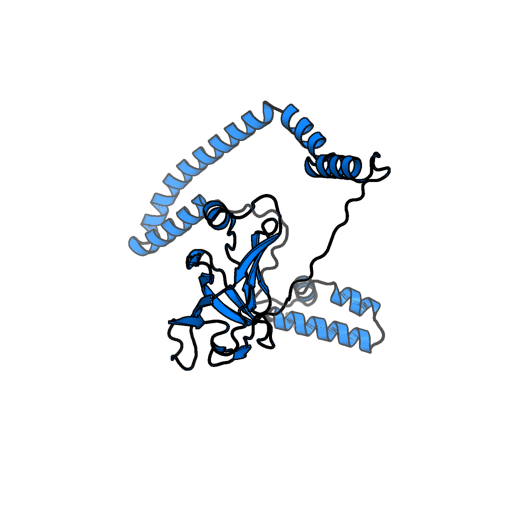81 1.00 51.47 112 LYS A C 1
ATOM 889 O O . LYS A 1 112 ? 28.991 28.409 -10.118 1.00 51.47 112 LYS A O 1
ATOM 894 N N . SER A 1 113 ? 29.906 29.908 -8.699 1.00 59.34 113 SER A N 1
ATOM 895 C CA . SER A 1 113 ? 31.120 30.168 -9.475 1.00 59.34 113 SER A CA 1
ATOM 896 C C . SER A 1 113 ? 32.015 28.928 -9.556 1.00 59.34 113 SER A C 1
ATOM 898 O O . SER A 1 113 ? 32.455 28.567 -10.649 1.00 59.34 113 SER A O 1
ATOM 900 N N . GLN A 1 114 ? 32.177 28.186 -8.452 1.00 56.47 114 GLN A N 1
ATOM 901 C CA . GLN A 1 114 ? 32.865 26.886 -8.457 1.00 56.47 114 GLN A CA 1
ATOM 902 C C . GLN A 1 114 ? 32.157 25.850 -9.345 1.00 56.47 114 GLN A C 1
ATOM 904 O O . GLN A 1 114 ? 32.792 25.239 -10.203 1.00 56.47 114 GLN A O 1
ATOM 909 N N . ARG A 1 115 ? 30.828 25.708 -9.239 1.00 55.28 115 ARG A N 1
ATOM 910 C CA . ARG A 1 115 ? 30.054 24.768 -10.077 1.00 55.28 115 ARG A CA 1
ATOM 911 C C . ARG A 1 115 ? 30.058 25.134 -11.563 1.00 55.28 115 ARG A C 1
ATOM 913 O O . ARG A 1 115 ? 29.994 24.253 -12.422 1.00 55.28 115 ARG A O 1
ATOM 920 N N . ALA A 1 116 ? 30.106 26.424 -11.893 1.00 57.78 116 ALA A N 1
ATOM 921 C CA . ALA A 1 116 ? 30.221 26.896 -13.271 1.00 57.78 116 ALA A CA 1
ATOM 922 C C . ALA A 1 116 ? 31.618 26.617 -13.854 1.00 57.78 116 ALA A C 1
ATOM 924 O O . ALA A 1 116 ? 31.722 26.225 -15.019 1.00 57.78 116 ALA A O 1
ATOM 925 N N . ALA A 1 117 ? 32.672 26.748 -13.044 1.00 58.88 117 ALA A N 1
ATOM 926 C CA . ALA A 1 117 ? 34.039 26.399 -13.425 1.00 58.88 117 ALA A CA 1
ATOM 927 C C . ALA A 1 117 ? 34.220 24.878 -13.614 1.00 58.88 117 ALA A C 1
ATOM 929 O O . ALA A 1 117 ? 34.809 24.449 -14.607 1.00 58.88 117 ALA A O 1
ATOM 930 N N . GLU A 1 118 ? 33.631 24.050 -12.744 1.00 54.12 118 GLU A N 1
ATOM 931 C CA . GLU A 1 118 ? 33.609 22.585 -12.900 1.00 54.12 118 GLU A CA 1
ATOM 932 C C . GLU A 1 118 ? 32.828 22.138 -14.145 1.00 54.12 118 GLU A C 1
ATOM 934 O O . GLU A 1 118 ? 33.254 21.233 -14.864 1.00 54.12 118 GLU A O 1
ATOM 939 N N . ARG A 1 119 ? 31.713 22.811 -14.462 1.00 54.53 119 ARG A N 1
ATOM 940 C CA . ARG A 1 119 ? 30.908 22.539 -15.667 1.00 54.53 119 ARG A CA 1
ATOM 941 C C . ARG A 1 119 ? 31.652 22.807 -16.976 1.00 54.53 119 ARG A C 1
ATOM 943 O O . ARG A 1 119 ? 31.371 22.127 -17.961 1.00 54.53 119 ARG A O 1
ATOM 950 N N . LYS A 1 120 ? 32.582 23.767 -17.005 1.00 57.94 120 LYS A N 1
ATOM 951 C CA . LYS A 1 120 ? 33.392 24.074 -18.198 1.00 57.94 120 LYS A CA 1
ATOM 952 C C . LYS A 1 120 ? 34.550 23.091 -18.409 1.00 57.94 120 LYS A C 1
ATOM 954 O O . LYS A 1 120 ? 35.007 22.951 -19.537 1.00 57.94 120 LYS A O 1
ATOM 959 N N . LYS A 1 121 ? 34.985 22.367 -17.370 1.00 52.69 121 LYS A N 1
ATOM 960 C CA . LYS A 1 121 ? 36.124 21.434 -17.441 1.00 52.69 121 LYS A CA 1
ATOM 961 C C . LYS A 1 121 ? 35.812 20.053 -18.042 1.00 52.69 121 LYS A C 1
ATOM 963 O O . LYS A 1 121 ? 36.755 19.310 -18.286 1.00 52.69 121 LYS A O 1
ATOM 968 N N . ASN A 1 122 ? 34.551 19.668 -18.295 1.00 51.41 122 ASN A N 1
ATOM 969 C CA . ASN A 1 122 ? 34.263 18.324 -18.836 1.00 51.41 122 ASN A CA 1
ATOM 970 C C . ASN A 1 122 ? 33.027 18.227 -19.768 1.00 51.41 122 ASN A C 1
ATOM 972 O O . ASN A 1 122 ? 31.991 17.670 -19.386 1.00 51.41 122 ASN A O 1
ATOM 976 N N . PRO A 1 123 ? 33.117 18.728 -21.014 1.00 50.47 123 PRO A N 1
ATOM 977 C CA . PRO A 1 123 ? 32.065 18.576 -22.024 1.00 50.47 123 PRO A CA 1
ATOM 978 C C . PRO A 1 123 ? 31.897 17.128 -22.539 1.00 50.47 123 PRO A C 1
ATOM 980 O O . PRO A 1 123 ? 30.803 16.755 -22.968 1.00 50.47 123 PRO A O 1
ATOM 983 N N . GLN A 1 124 ? 32.923 16.273 -22.427 1.00 53.12 124 GLN A N 1
ATOM 984 C CA . GLN A 1 124 ? 32.884 14.868 -22.870 1.00 53.12 124 GLN A CA 1
ATOM 985 C C . GLN A 1 124 ? 31.900 14.000 -22.062 1.00 53.12 124 GLN A C 1
ATOM 987 O O . GLN A 1 124 ? 31.268 13.103 -22.624 1.00 53.12 124 GLN A O 1
ATOM 992 N N . ARG A 1 125 ? 31.665 14.312 -20.777 1.00 51.03 125 ARG A N 1
ATOM 993 C CA . ARG A 1 125 ? 30.675 13.611 -19.929 1.00 51.03 125 ARG A CA 1
ATOM 994 C C . ARG A 1 125 ? 29.218 13.761 -20.390 1.00 51.03 125 ARG A C 1
ATOM 996 O O . ARG A 1 125 ? 28.383 12.924 -20.056 1.00 51.03 125 ARG A O 1
ATOM 1003 N N . ARG A 1 126 ? 28.879 14.811 -21.147 1.00 48.59 126 ARG A N 1
ATOM 1004 C CA . ARG A 1 126 ? 27.511 15.005 -21.673 1.00 48.59 126 ARG A CA 1
ATOM 1005 C C . ARG A 1 126 ? 27.258 14.206 -22.950 1.00 48.59 126 ARG A C 1
ATOM 1007 O O . ARG A 1 126 ? 26.166 13.669 -23.121 1.00 48.59 126 ARG A O 1
ATOM 1014 N N . ALA A 1 127 ? 28.270 14.072 -23.806 1.00 48.72 127 ALA A N 1
ATOM 1015 C CA . ALA A 1 127 ? 28.174 13.263 -25.019 1.00 48.72 127 ALA A CA 1
ATOM 1016 C C . ALA A 1 127 ? 28.065 11.757 -24.703 1.00 48.72 127 ALA A C 1
ATOM 1018 O O . ALA A 1 127 ? 27.313 11.045 -25.370 1.00 48.72 127 ALA A O 1
ATOM 1019 N N . SER A 1 128 ? 28.739 11.278 -23.649 1.00 50.53 128 SER A N 1
ATOM 1020 C CA . SER A 1 128 ? 28.659 9.873 -23.223 1.00 50.53 128 SER A CA 1
ATOM 1021 C C . SER A 1 128 ? 27.312 9.505 -22.585 1.00 50.53 128 SER A C 1
ATOM 1023 O O . SER A 1 128 ? 26.785 8.427 -22.859 1.00 50.53 128 SER A O 1
ATOM 1025 N N . ASN A 1 129 ? 26.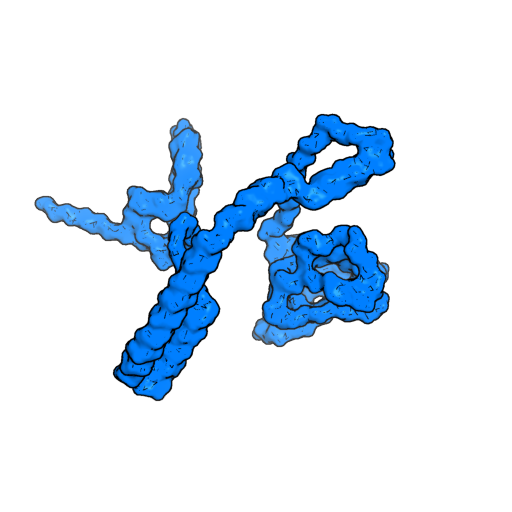689 10.413 -21.823 1.00 48.09 129 ASN A N 1
ATOM 1026 C CA . ASN A 1 129 ? 25.350 10.188 -21.259 1.00 48.09 129 ASN A CA 1
ATOM 1027 C C . ASN A 1 129 ? 24.230 10.212 -22.312 1.00 48.09 129 ASN A C 1
ATOM 1029 O O . ASN A 1 129 ? 23.229 9.520 -22.154 1.00 48.09 129 ASN A O 1
ATOM 1033 N N . SER A 1 130 ? 24.395 10.980 -23.393 1.00 46.25 130 SER A N 1
ATOM 1034 C CA . SER A 1 130 ? 23.447 10.996 -24.517 1.00 46.25 130 SER A CA 1
ATOM 1035 C C . SER A 1 130 ? 23.452 9.672 -25.295 1.00 46.25 130 SER A C 1
ATOM 1037 O O . SER A 1 130 ? 22.394 9.160 -25.655 1.00 46.25 130 SER A O 1
ATOM 1039 N N . ARG A 1 131 ? 24.630 9.059 -25.492 1.00 42.66 131 ARG A N 1
ATOM 1040 C CA . ARG A 1 131 ? 24.748 7.758 -26.179 1.00 42.66 131 ARG A CA 1
ATOM 1041 C C . ARG A 1 131 ? 24.271 6.576 -25.330 1.00 42.66 131 ARG A C 1
ATOM 1043 O O . ARG A 1 131 ? 23.699 5.650 -25.890 1.00 42.66 131 ARG A O 1
ATOM 1050 N N . ARG A 1 132 ? 24.418 6.630 -23.999 1.00 46.16 132 ARG A N 1
ATOM 1051 C CA . ARG A 1 132 ? 23.899 5.592 -23.081 1.00 46.16 132 ARG A CA 1
ATOM 1052 C C . ARG A 1 132 ? 22.375 5.478 -23.048 1.00 46.16 132 ARG A C 1
ATOM 1054 O O . ARG A 1 132 ? 21.865 4.437 -22.676 1.00 46.16 132 ARG A O 1
ATOM 1061 N N . ARG A 1 133 ? 21.636 6.507 -23.468 1.00 46.06 133 ARG A N 1
ATOM 1062 C CA . ARG A 1 133 ? 20.165 6.452 -23.515 1.00 46.06 133 ARG A CA 1
ATOM 1063 C C . ARG A 1 133 ? 19.593 5.664 -24.697 1.00 46.06 133 ARG A C 1
ATOM 1065 O O . ARG A 1 133 ? 18.384 5.510 -24.752 1.00 46.06 133 ARG A O 1
ATOM 1072 N N . ARG A 1 134 ? 20.417 5.205 -25.649 1.00 45.78 134 ARG A N 1
ATOM 1073 C CA . ARG A 1 134 ? 19.927 4.493 -26.847 1.00 45.78 134 ARG A CA 1
ATOM 1074 C C . ARG A 1 134 ? 19.861 2.974 -26.712 1.00 45.78 134 ARG A C 1
ATOM 1076 O O . ARG A 1 134 ? 19.318 2.349 -27.603 1.00 45.78 134 ARG A O 1
ATOM 1083 N N . ASN A 1 135 ? 20.392 2.414 -25.631 1.00 47.91 135 ASN A N 1
ATOM 1084 C CA . ASN A 1 135 ? 20.155 1.038 -25.208 1.00 47.91 135 ASN A CA 1
ATOM 1085 C C . ASN A 1 135 ? 20.139 1.086 -23.683 1.00 47.91 135 ASN A C 1
ATOM 1087 O O . ASN A 1 135 ? 21.206 1.222 -23.083 1.00 47.91 135 ASN A O 1
ATOM 1091 N N . SER A 1 136 ? 18.962 1.055 -23.057 1.00 61.97 136 SER A N 1
ATOM 1092 C CA . SER A 1 136 ? 18.927 0.807 -21.616 1.00 61.97 136 SER A CA 1
ATOM 1093 C C . SER A 1 136 ? 19.562 -0.563 -21.352 1.00 61.97 136 SER A C 1
ATOM 1095 O O . SER A 1 136 ? 19.461 -1.475 -22.182 1.00 61.97 136 SER A O 1
ATOM 1097 N N . ASP A 1 137 ? 20.248 -0.715 -20.219 1.00 72.88 137 ASP A N 1
ATOM 1098 C CA . ASP A 1 137 ? 20.825 -2.008 -19.830 1.00 72.88 137 ASP A CA 1
ATOM 1099 C C . ASP A 1 137 ? 19.741 -3.113 -19.806 1.00 72.88 137 ASP A C 1
ATOM 1101 O O . ASP A 1 137 ? 20.014 -4.264 -20.162 1.00 72.88 137 ASP A O 1
ATOM 1105 N N . ASP A 1 138 ? 18.491 -2.726 -19.528 1.00 81.75 138 ASP A N 1
ATOM 1106 C CA . ASP A 1 138 ? 17.303 -3.583 -19.539 1.00 81.75 138 ASP A CA 1
ATOM 1107 C C . ASP A 1 138 ? 16.912 -4.054 -20.943 1.00 81.75 138 ASP A C 1
ATOM 1109 O O . ASP A 1 138 ? 16.630 -5.234 -21.134 1.00 81.75 138 ASP A O 1
ATOM 1113 N N . GLN A 1 139 ? 16.962 -3.191 -21.965 1.00 86.25 139 GLN A N 1
ATOM 1114 C CA . GLN A 1 139 ? 16.671 -3.593 -23.347 1.00 86.25 139 GLN A CA 1
ATOM 1115 C C . GLN A 1 139 ? 17.694 -4.623 -23.851 1.00 86.25 139 GLN A C 1
ATOM 1117 O O . GLN A 1 139 ? 17.350 -5.596 -24.534 1.00 86.25 139 GLN A O 1
ATOM 1122 N N . ALA A 1 140 ? 18.967 -4.439 -23.486 1.00 88.38 140 ALA A N 1
ATOM 1123 C CA . ALA A 1 140 ? 20.014 -5.405 -23.793 1.00 88.38 140 ALA A CA 1
ATOM 1124 C C . ALA A 1 140 ? 19.795 -6.732 -23.043 1.00 88.38 140 ALA A C 1
ATOM 1126 O O . ALA A 1 140 ? 19.995 -7.802 -23.623 1.00 88.38 140 ALA A O 1
ATOM 1127 N N . ALA A 1 141 ? 19.360 -6.685 -21.780 1.00 90.00 141 ALA A N 1
ATOM 1128 C CA . ALA A 1 141 ? 19.005 -7.872 -21.004 1.00 90.00 141 ALA A CA 1
ATOM 1129 C C . ALA A 1 141 ? 17.788 -8.609 -21.587 1.00 90.00 141 ALA A C 1
ATOM 1131 O O . ALA A 1 141 ? 17.851 -9.825 -21.765 1.00 90.00 141 ALA A O 1
ATOM 1132 N N . ALA A 1 142 ? 16.741 -7.882 -21.982 1.00 90.94 142 ALA A N 1
ATOM 1133 C CA . ALA A 1 142 ? 15.557 -8.426 -22.639 1.00 90.94 142 ALA A CA 1
ATOM 1134 C C . ALA A 1 142 ? 15.910 -9.100 -23.973 1.00 90.94 142 ALA A C 1
ATOM 1136 O O . ALA A 1 142 ? 15.476 -10.216 -24.242 1.00 90.94 142 ALA A O 1
ATOM 1137 N N . THR A 1 143 ? 16.783 -8.481 -24.774 1.00 92.12 143 THR A N 1
ATOM 1138 C CA . THR A 1 143 ? 17.275 -9.062 -26.035 1.00 92.12 143 THR A CA 1
ATOM 1139 C C . THR A 1 143 ? 18.030 -10.372 -25.804 1.00 92.12 143 THR A C 1
ATOM 1141 O O . THR A 1 143 ? 17.842 -11.333 -26.552 1.00 92.12 143 THR A O 1
ATOM 1144 N N . ARG A 1 144 ? 18.879 -10.432 -24.767 1.00 93.31 144 ARG A N 1
ATOM 1145 C CA . ARG A 1 144 ? 19.583 -11.668 -24.392 1.00 93.31 144 ARG A CA 1
ATOM 1146 C C . ARG A 1 144 ? 18.606 -12.747 -23.937 1.00 93.31 144 ARG A C 1
ATOM 1148 O O . ARG A 1 144 ? 18.716 -13.875 -24.403 1.00 93.31 144 ARG A O 1
ATOM 1155 N N . LYS A 1 145 ? 17.625 -12.399 -23.099 1.00 94.56 145 LYS A N 1
ATOM 1156 C CA . LYS A 1 145 ? 16.601 -13.349 -22.646 1.00 94.56 145 LYS A CA 1
ATOM 1157 C C . LYS A 1 145 ? 15.718 -13.855 -23.784 1.00 94.56 145 LYS A C 1
ATOM 1159 O O . LYS A 1 145 ? 15.438 -15.047 -23.832 1.00 94.56 145 LYS A O 1
ATOM 1164 N N . PHE A 1 146 ? 15.374 -13.001 -24.748 1.00 95.12 146 PHE A N 1
ATOM 1165 C CA . PHE A 1 146 ? 14.689 -13.416 -25.972 1.00 95.12 146 PHE A CA 1
ATOM 1166 C C . PHE A 1 146 ? 15.516 -14.444 -26.757 1.00 95.12 146 PHE A C 1
ATOM 1168 O O . PHE A 1 146 ? 14.986 -15.469 -27.173 1.00 95.12 146 PHE A O 1
ATOM 1175 N N . GLN A 1 147 ? 16.815 -14.186 -26.944 1.00 96.19 147 GLN A N 1
ATOM 1176 C CA . GLN A 1 147 ? 17.717 -15.096 -27.661 1.00 96.19 147 GLN A CA 1
ATOM 1177 C C . GLN A 1 147 ? 17.886 -16.437 -26.952 1.00 96.19 147 GLN A C 1
ATOM 1179 O O . GLN A 1 147 ? 17.857 -17.469 -27.612 1.00 96.19 147 GLN A O 1
ATOM 1184 N N . GLU A 1 148 ? 18.044 -16.422 -25.630 1.00 96.31 148 GLU A N 1
ATOM 1185 C CA . GLU A 1 148 ? 18.143 -17.627 -24.802 1.00 96.31 148 GLU A CA 1
ATOM 1186 C C . GLU A 1 148 ? 16.868 -18.475 -24.901 1.00 96.31 148 GLU A C 1
ATOM 1188 O O . GLU A 1 148 ? 16.948 -19.685 -25.081 1.00 96.31 148 GLU A O 1
ATOM 1193 N N . PHE A 1 149 ? 15.696 -17.835 -24.850 1.00 95.56 149 PHE A N 1
ATOM 1194 C CA . PHE A 1 149 ? 14.409 -18.526 -24.878 1.00 95.56 149 PHE A CA 1
ATOM 1195 C C . PHE A 1 149 ? 14.010 -19.023 -26.278 1.00 95.56 149 PHE A C 1
ATOM 1197 O O . PHE A 1 149 ? 13.516 -20.136 -26.421 1.00 95.56 149 PHE A O 1
ATOM 1204 N N . HIS A 1 150 ? 14.223 -18.218 -27.325 1.00 96.00 150 HIS A N 1
ATOM 1205 C CA . HIS A 1 150 ? 13.793 -18.543 -28.692 1.00 96.00 150 HIS A CA 1
ATOM 1206 C C . HIS A 1 150 ? 14.899 -19.122 -29.588 1.00 96.00 150 HIS A C 1
ATOM 1208 O O . HIS A 1 150 ? 14.612 -19.514 -30.718 1.00 96.00 150 HIS A O 1
ATOM 1214 N N . GLY A 1 151 ? 16.163 -19.120 -29.154 1.00 96.25 151 GLY A N 1
ATOM 1215 C CA . GLY A 1 151 ? 17.308 -19.595 -29.944 1.00 96.25 151 GLY A CA 1
ATOM 1216 C C . GLY A 1 151 ? 17.683 -18.709 -31.141 1.00 96.25 151 GLY A C 1
ATOM 1217 O O . GLY A 1 151 ? 18.527 -19.089 -31.951 1.00 96.25 151 GLY A O 1
ATOM 1218 N N . ARG A 1 152 ? 17.073 -17.525 -31.284 1.00 94.19 152 ARG A N 1
ATOM 1219 C CA . ARG A 1 152 ? 17.337 -16.582 -32.384 1.00 94.19 152 ARG A CA 1
ATOM 1220 C C . ARG A 1 152 ? 17.303 -15.134 -31.921 1.00 94.19 152 ARG A C 1
ATOM 1222 O O . ARG A 1 152 ? 16.690 -14.797 -30.912 1.00 94.19 152 ARG A O 1
ATOM 1229 N N . ARG A 1 153 ? 17.949 -14.254 -32.687 1.00 92.50 153 ARG A N 1
ATOM 1230 C CA . ARG A 1 153 ? 17.922 -12.809 -32.423 1.00 92.50 153 ARG A CA 1
ATOM 1231 C C . ARG A 1 153 ? 16.529 -12.236 -32.711 1.00 92.50 153 ARG A C 1
ATOM 1233 O O . ARG A 1 153 ? 15.896 -12.689 -33.663 1.00 92.50 153 ARG A O 1
ATOM 1240 N N . PRO A 1 154 ? 16.048 -11.262 -31.919 1.00 92.25 154 PRO A N 1
ATOM 1241 C CA . PRO A 1 154 ? 14.794 -10.589 -32.225 1.00 92.25 154 PRO A CA 1
ATOM 1242 C C . PRO A 1 154 ? 14.945 -9.760 -33.504 1.00 92.25 154 PRO A C 1
ATOM 1244 O O . PRO A 1 154 ? 15.934 -9.048 -33.676 1.00 92.25 154 PRO A O 1
ATOM 1247 N N . GLU A 1 155 ? 13.953 -9.843 -34.387 1.00 91.94 155 GLU A N 1
ATOM 1248 C CA . GLU A 1 155 ? 13.885 -9.041 -35.618 1.00 91.94 155 GLU A CA 1
ATOM 1249 C C . GLU A 1 155 ? 13.363 -7.625 -35.346 1.00 91.94 155 GLU A C 1
ATOM 1251 O O . GLU A 1 155 ? 13.644 -6.686 -36.086 1.00 91.94 155 GLU A O 1
ATOM 1256 N N . THR A 1 156 ? 12.589 -7.449 -34.273 1.00 87.50 156 THR A N 1
ATOM 1257 C CA . THR A 1 156 ? 12.022 -6.160 -33.875 1.00 87.50 156 THR A CA 1
ATOM 1258 C C . THR A 1 156 ? 12.008 -6.049 -32.358 1.00 87.50 156 THR A C 1
ATOM 1260 O O . THR A 1 156 ? 11.674 -7.005 -31.662 1.00 87.50 156 THR A O 1
ATOM 1263 N N . VAL A 1 157 ? 12.340 -4.863 -31.851 1.00 86.88 157 VAL A N 1
ATOM 1264 C CA . VAL A 1 157 ? 12.170 -4.483 -30.445 1.00 86.88 157 VAL A CA 1
ATOM 1265 C C . VAL A 1 157 ? 11.160 -3.342 -30.411 1.00 86.88 157 VAL A C 1
ATOM 1267 O O . VAL A 1 157 ? 11.305 -2.379 -31.164 1.00 86.88 157 VAL A O 1
ATOM 1270 N N . LYS A 1 158 ? 10.114 -3.479 -29.595 1.00 86.25 158 LYS A N 1
ATOM 1271 C CA . LYS A 1 158 ? 9.073 -2.464 -29.416 1.00 86.25 158 LYS A CA 1
ATOM 1272 C C . LYS A 1 158 ? 8.912 -2.187 -27.933 1.00 86.25 158 LYS A C 1
ATOM 1274 O O . LYS A 1 158 ? 8.699 -3.123 -27.167 1.00 86.25 158 LYS A O 1
ATOM 1279 N N . ASP A 1 159 ? 8.955 -0.916 -27.568 1.00 84.62 159 ASP A N 1
ATOM 1280 C CA . ASP A 1 159 ? 8.577 -0.478 -26.233 1.00 84.62 159 ASP A CA 1
ATOM 1281 C C . ASP A 1 159 ? 7.054 -0.350 -26.188 1.00 84.62 159 ASP A C 1
ATOM 1283 O O . ASP A 1 159 ? 6.447 0.301 -27.043 1.00 84.62 159 ASP A O 1
ATOM 1287 N N . ILE A 1 160 ? 6.432 -1.024 -25.224 1.00 86.94 160 ILE A N 1
ATOM 1288 C CA . ILE A 1 160 ? 4.984 -0.998 -25.027 1.00 86.94 160 ILE A CA 1
ATOM 1289 C C . ILE A 1 160 ? 4.710 -0.216 -23.749 1.00 86.94 160 ILE A C 1
ATOM 1291 O O . ILE A 1 160 ? 5.094 -0.638 -22.660 1.00 86.94 160 ILE A O 1
ATOM 1295 N N . GLU A 1 161 ? 4.024 0.915 -23.880 1.00 83.12 161 GLU A N 1
ATOM 1296 C CA . GLU A 1 161 ? 3.513 1.650 -22.728 1.00 83.12 161 GLU A CA 1
ATOM 1297 C C . GLU A 1 161 ? 2.236 0.979 -22.216 1.00 83.12 161 GLU A C 1
ATOM 1299 O O . GLU A 1 161 ? 1.222 0.914 -22.914 1.00 83.12 161 GLU A O 1
ATOM 1304 N N . VAL A 1 162 ? 2.277 0.493 -20.976 1.00 82.06 162 VAL A N 1
ATOM 1305 C CA . VAL A 1 162 ? 1.111 -0.070 -20.292 1.00 82.06 162 VAL A CA 1
ATOM 1306 C C . VAL A 1 162 ? 0.544 0.984 -19.350 1.00 82.06 162 VAL A C 1
ATOM 1308 O O . VAL A 1 162 ? 1.239 1.478 -18.464 1.00 82.06 162 VAL A O 1
ATOM 1311 N N . ARG A 1 163 ? -0.735 1.328 -19.524 1.00 82.31 163 ARG A N 1
ATOM 1312 C CA . ARG A 1 163 ? -1.462 2.194 -18.589 1.00 82.31 163 ARG A CA 1
ATOM 1313 C C . ARG A 1 163 ? -2.132 1.331 -17.530 1.00 82.31 163 ARG A C 1
ATOM 1315 O O . ARG A 1 163 ? -3.095 0.631 -17.833 1.00 82.31 163 ARG A O 1
ATOM 1322 N N . GLN A 1 164 ? -1.639 1.396 -16.300 1.00 78.69 164 GLN A N 1
ATOM 1323 C CA . GLN A 1 164 ? -2.340 0.831 -15.151 1.00 78.69 164 GLN A CA 1
ATOM 1324 C C . GLN A 1 164 ? -3.402 1.826 -14.674 1.00 78.69 164 GLN A C 1
ATOM 1326 O O . GLN A 1 164 ? -3.180 3.038 -14.683 1.00 78.69 164 GLN A O 1
ATOM 1331 N N . SER A 1 165 ? -4.591 1.318 -14.352 1.00 79.62 165 SER A N 1
ATOM 1332 C CA . SER A 1 165 ? -5.705 2.131 -13.867 1.00 79.62 165 SER A CA 1
ATOM 1333 C C . SER A 1 165 ? -5.919 1.858 -12.390 1.00 79.62 165 SER A C 1
ATOM 1335 O O . SER A 1 165 ? -6.372 0.776 -12.026 1.00 79.62 165 SER A O 1
ATOM 1337 N N . ASP A 1 166 ? -5.645 2.861 -11.564 1.00 81.44 166 ASP A N 1
ATOM 1338 C CA . ASP A 1 166 ? -5.919 2.802 -10.132 1.00 81.44 166 ASP A CA 1
ATOM 1339 C C . ASP A 1 166 ? -7.338 3.285 -9.814 1.00 81.44 166 ASP A C 1
ATOM 1341 O O . ASP A 1 166 ? -7.940 4.088 -10.544 1.00 81.44 166 ASP A O 1
ATOM 1345 N N . ARG A 1 167 ? -7.879 2.836 -8.673 1.00 86.44 167 ARG A N 1
ATOM 1346 C CA . ARG A 1 167 ? -9.121 3.404 -8.139 1.00 86.44 167 ARG A CA 1
ATOM 1347 C C . ARG A 1 167 ? -8.900 4.874 -7.794 1.00 86.44 167 ARG A C 1
ATOM 1349 O O . ARG A 1 167 ? -8.047 5.218 -6.985 1.00 86.44 167 ARG A O 1
ATOM 1356 N N . ARG A 1 168 ? -9.735 5.738 -8.374 1.00 86.44 168 ARG A N 1
ATOM 1357 C CA . ARG A 1 168 ? -9.685 7.191 -8.140 1.00 86.44 168 ARG A CA 1
ATOM 1358 C C . ARG A 1 168 ? -10.285 7.606 -6.800 1.00 86.44 168 ARG A C 1
ATOM 1360 O O . ARG A 1 168 ? -9.797 8.543 -6.183 1.00 86.44 168 ARG A O 1
ATOM 1367 N N . ASN A 1 169 ? -11.342 6.914 -6.378 1.00 93.19 169 ASN A N 1
ATOM 1368 C CA . ASN A 1 169 ? -12.106 7.249 -5.182 1.00 93.19 169 ASN A CA 1
ATOM 1369 C C . ASN A 1 169 ? -11.964 6.124 -4.162 1.00 93.19 169 ASN A C 1
ATOM 1371 O O . ASN A 1 169 ? -12.362 4.987 -4.430 1.00 93.19 169 ASN A O 1
ATOM 1375 N N . LEU A 1 170 ? -11.407 6.474 -3.009 1.00 96.19 170 LEU A N 1
ATOM 1376 C CA . LEU A 1 170 ? -11.208 5.601 -1.862 1.00 96.19 170 LEU A CA 1
ATOM 1377 C C . LEU A 1 170 ? -11.704 6.318 -0.606 1.00 96.19 170 LEU A C 1
ATOM 1379 O O . LEU A 1 170 ? -11.612 7.544 -0.514 1.00 96.19 170 LEU A O 1
ATOM 1383 N N . ALA A 1 171 ? -12.209 5.551 0.353 1.00 96.38 171 ALA A N 1
ATOM 1384 C CA . ALA A 1 171 ? -12.516 6.043 1.687 1.00 96.38 171 ALA A CA 1
ATOM 1385 C C . ALA A 1 171 ? -11.294 5.823 2.587 1.00 96.38 171 ALA A C 1
ATOM 1387 O O . ALA A 1 171 ? -10.818 4.698 2.718 1.00 96.38 171 ALA A O 1
ATOM 1388 N N . GLY A 1 172 ? -10.759 6.892 3.178 1.00 96.44 172 GLY A N 1
ATOM 1389 C CA . GLY A 1 172 ? -9.668 6.788 4.149 1.00 96.44 172 GLY A CA 1
ATOM 1390 C C . GLY A 1 172 ? -10.184 6.253 5.483 1.00 96.44 172 GLY A C 1
ATOM 1391 O O . GLY A 1 172 ? -11.173 6.766 5.995 1.00 96.44 172 GLY A O 1
ATOM 1392 N N . LEU A 1 173 ? -9.515 5.237 6.028 1.00 96.44 173 LEU A N 1
ATOM 1393 C CA . LEU A 1 173 ? -9.876 4.594 7.296 1.00 96.44 173 LEU A CA 1
ATOM 1394 C C . LEU A 1 173 ? -8.983 5.021 8.458 1.00 96.44 173 LEU A C 1
ATOM 1396 O O . LEU A 1 173 ? -9.420 4.963 9.600 1.00 96.44 173 LEU A O 1
ATOM 1400 N N . GLY A 1 174 ? -7.738 5.406 8.175 1.00 95.88 174 GLY A N 1
ATOM 1401 C CA . GLY A 1 174 ? -6.784 5.836 9.192 1.00 95.88 174 GLY A CA 1
ATOM 1402 C C . GLY A 1 174 ? -5.336 5.766 8.720 1.00 95.88 174 GLY A C 1
ATOM 1403 O O . GLY A 1 174 ? -5.042 5.375 7.587 1.00 95.88 174 GLY A O 1
ATOM 1404 N N . VAL A 1 175 ? -4.416 6.147 9.602 1.00 96.81 175 VAL A N 1
ATOM 1405 C CA . VAL A 1 175 ? -2.974 6.007 9.373 1.00 96.81 175 VAL A CA 1
ATOM 1406 C C . VAL A 1 175 ? -2.560 4.587 9.736 1.00 96.81 175 VAL A C 1
ATOM 1408 O O . VAL A 1 175 ? -2.799 4.133 10.849 1.00 96.81 175 VAL A O 1
ATOM 1411 N N . LEU A 1 176 ? -1.945 3.874 8.798 1.00 97.69 176 LEU A N 1
ATOM 1412 C CA . LEU A 1 176 ? -1.429 2.534 9.031 1.00 97.69 176 LEU A CA 1
ATOM 1413 C C . LEU A 1 176 ? -0.235 2.599 9.985 1.00 97.69 176 LEU A C 1
ATOM 1415 O O . LEU A 1 176 ? 0.727 3.323 9.732 1.00 97.69 176 LEU A O 1
ATOM 1419 N N . MET A 1 177 ? -0.284 1.787 11.035 1.00 96.38 177 MET A N 1
ATOM 1420 C CA . MET A 1 177 ? 0.769 1.705 12.048 1.00 96.38 177 MET A CA 1
ATOM 1421 C C . MET A 1 177 ? 1.487 0.363 12.008 1.00 96.38 177 MET A C 1
ATOM 1423 O O . MET A 1 177 ? 2.702 0.286 12.214 1.00 96.38 177 MET A O 1
ATOM 1427 N N . TYR A 1 178 ? 0.745 -0.714 11.741 1.00 96.56 178 TYR A N 1
ATOM 1428 C CA . TYR A 1 178 ? 1.284 -2.057 11.874 1.00 96.56 178 TYR A CA 1
ATOM 1429 C C . TYR A 1 178 ? 0.557 -3.090 11.020 1.00 96.56 178 TYR A C 1
ATOM 1431 O O . TYR A 1 178 ? -0.668 -3.066 10.910 1.00 96.56 178 TYR A O 1
ATOM 1439 N N . LEU A 1 179 ? 1.320 -4.046 10.495 1.00 97.00 179 LEU A N 1
ATOM 1440 C CA . LEU A 1 179 ? 0.822 -5.300 9.942 1.00 97.00 179 LEU A CA 1
ATOM 1441 C C . LEU A 1 179 ? 1.570 -6.459 10.600 1.00 97.00 179 LEU A C 1
ATOM 1443 O O . LEU A 1 179 ? 2.800 -6.446 10.688 1.00 97.00 179 LEU A O 1
ATOM 1447 N N . GLN A 1 180 ? 0.831 -7.482 11.016 1.00 95.44 180 GLN A N 1
ATOM 1448 C CA . GLN A 1 180 ? 1.397 -8.753 11.453 1.00 95.44 180 GLN A CA 1
ATOM 1449 C C . GLN A 1 180 ? 1.113 -9.820 10.410 1.00 95.44 180 GLN A C 1
ATOM 1451 O O . GLN A 1 180 ? -0.046 -10.034 10.057 1.00 95.44 180 GLN A O 1
ATOM 1456 N N . LEU A 1 181 ? 2.144 -10.535 9.967 1.00 95.19 181 LEU A N 1
ATOM 1457 C CA . LEU A 1 181 ? 1.959 -11.733 9.149 1.00 95.19 181 LEU A CA 1
ATOM 1458 C C . LEU A 1 181 ? 1.821 -12.985 10.018 1.00 95.19 181 LEU A C 1
ATOM 1460 O O . LEU A 1 181 ? 2.370 -13.044 11.124 1.00 95.19 181 LEU A O 1
ATOM 1464 N N . ALA A 1 182 ? 1.105 -13.989 9.513 1.00 87.50 182 ALA A N 1
ATOM 1465 C CA . ALA A 1 182 ? 0.883 -15.265 10.191 1.00 87.50 182 ALA A CA 1
ATOM 1466 C C . ALA A 1 182 ? 2.204 -15.992 10.498 1.00 87.50 182 ALA A C 1
ATOM 1468 O O . ALA A 1 182 ? 2.351 -16.576 11.568 1.00 87.50 182 ALA A O 1
ATOM 1469 N N . GLU A 1 183 ? 3.196 -15.861 9.615 1.00 85.44 183 GLU A N 1
ATOM 1470 C CA . GLU A 1 183 ? 4.539 -16.442 9.762 1.00 85.44 183 GLU A CA 1
ATOM 1471 C C . GLU A 1 183 ? 5.447 -15.665 10.735 1.00 85.44 183 GLU A C 1
ATOM 1473 O O . GLU A 1 183 ? 6.627 -15.971 10.886 1.00 85.44 183 GLU A O 1
ATOM 1478 N N . GLY A 1 184 ? 4.913 -14.653 11.425 1.00 84.00 184 GLY A N 1
ATOM 1479 C CA . GLY A 1 184 ? 5.628 -13.960 12.494 1.00 84.00 184 GLY A CA 1
ATOM 1480 C C . GLY A 1 184 ? 6.481 -12.776 12.042 1.00 84.00 184 GLY A C 1
ATOM 1481 O O . GLY A 1 184 ? 7.203 -12.236 12.872 1.00 84.00 184 GLY A O 1
ATOM 1482 N N . LEU A 1 185 ? 6.389 -12.327 10.785 1.00 91.19 185 LEU A N 1
ATOM 1483 C CA . LEU A 1 185 ? 7.076 -11.122 10.305 1.00 91.19 185 LEU A CA 1
ATOM 1484 C C . LEU A 1 185 ? 6.270 -9.854 10.656 1.00 91.19 185 LEU A C 1
ATOM 1486 O O . LEU A 1 185 ? 5.202 -9.638 10.075 1.00 91.19 185 LEU A O 1
ATOM 1490 N N . PRO A 1 186 ? 6.751 -9.001 11.582 1.00 94.25 186 PRO A N 1
ATOM 1491 C CA . PRO A 1 186 ? 6.089 -7.748 11.903 1.00 94.25 186 PRO A CA 1
ATOM 1492 C C . PRO A 1 186 ? 6.528 -6.638 10.943 1.00 94.25 186 PRO A C 1
ATOM 1494 O O . PRO A 1 186 ? 7.724 -6.433 10.717 1.00 94.25 186 PRO A O 1
ATOM 1497 N N . ILE A 1 187 ? 5.576 -5.856 10.446 1.00 95.75 187 ILE A N 1
ATOM 1498 C CA . ILE A 1 187 ? 5.838 -4.681 9.612 1.00 95.75 187 ILE A CA 1
ATOM 1499 C C . ILE A 1 187 ? 5.307 -3.456 10.352 1.00 95.75 187 ILE A C 1
ATOM 1501 O O . ILE A 1 187 ? 4.115 -3.344 10.621 1.00 95.75 187 ILE A O 1
ATOM 1505 N N . ARG A 1 188 ? 6.216 -2.550 10.721 1.00 95.00 188 ARG A N 1
ATOM 1506 C CA . ARG A 1 188 ? 5.919 -1.328 11.479 1.00 95.00 188 ARG A CA 1
ATOM 1507 C C . ARG A 1 188 ? 6.065 -0.122 10.580 1.00 95.00 188 ARG A C 1
ATOM 1509 O O . ARG A 1 188 ? 7.084 -0.003 9.905 1.00 95.00 188 ARG A O 1
ATOM 1516 N N . PHE A 1 189 ? 5.099 0.778 10.675 1.00 93.69 189 PHE A N 1
ATOM 1517 C CA . PHE A 1 189 ? 5.120 2.061 9.999 1.00 93.69 189 PHE A CA 1
ATOM 1518 C C . PHE A 1 189 ? 5.243 3.166 11.033 1.00 93.69 189 PHE A C 1
ATOM 1520 O O . PHE A 1 189 ? 4.564 3.163 12.062 1.00 93.69 189 PHE A O 1
ATOM 1527 N N . ALA A 1 190 ? 6.141 4.110 10.781 1.00 87.25 190 ALA A N 1
ATOM 1528 C CA . ALA A 1 190 ? 6.222 5.293 11.623 1.00 87.25 190 ALA A CA 1
ATOM 1529 C C . ALA A 1 190 ? 5.118 6.286 11.211 1.00 87.25 190 ALA A C 1
ATOM 1531 O O . ALA A 1 190 ? 4.859 6.430 10.014 1.00 87.25 190 ALA A O 1
ATOM 1532 N N . PRO A 1 191 ? 4.525 7.070 12.133 1.00 78.75 191 PRO A N 1
ATOM 1533 C CA . PRO A 1 191 ? 3.498 8.057 11.775 1.00 78.75 191 PRO A CA 1
ATOM 1534 C C . PRO A 1 191 ? 3.940 9.039 10.676 1.00 78.75 191 PRO A C 1
ATOM 1536 O O . PRO A 1 191 ? 3.138 9.536 9.887 1.00 78.75 191 PRO A O 1
ATOM 1539 N N . GLN A 1 192 ? 5.245 9.323 10.593 1.00 84.00 192 GLN A N 1
ATOM 1540 C CA . GLN A 1 192 ? 5.816 10.224 9.591 1.00 84.00 192 GLN A CA 1
ATOM 1541 C C . GLN A 1 192 ? 5.885 9.604 8.190 1.00 84.00 192 GLN A C 1
ATOM 1543 O O . GLN A 1 192 ? 6.018 10.349 7.216 1.00 84.00 192 GLN A O 1
ATOM 1548 N N . GLU A 1 193 ? 5.786 8.278 8.078 1.00 83.81 193 GLU A N 1
ATOM 1549 C CA . GLU A 1 193 ? 5.717 7.578 6.797 1.00 83.81 193 GLU A CA 1
ATOM 1550 C C . GLU A 1 193 ? 4.365 7.762 6.126 1.00 83.81 193 GLU A C 1
ATOM 1552 O O . GLU A 1 193 ? 4.325 7.669 4.908 1.00 83.81 193 GLU A O 1
ATOM 1557 N N . LYS A 1 194 ? 3.304 8.118 6.869 1.00 90.06 194 LYS A N 1
ATOM 1558 C CA . LYS A 1 194 ? 1.993 8.532 6.334 1.00 90.06 194 LYS A CA 1
ATOM 1559 C C . LYS A 1 194 ? 1.382 7.543 5.336 1.00 90.06 194 LYS A C 1
ATOM 1561 O O . LYS A 1 194 ? 0.806 7.960 4.330 1.00 90.06 194 LYS A O 1
ATOM 1566 N N . VAL A 1 195 ? 1.526 6.248 5.594 1.00 96.56 195 VAL A N 1
ATOM 1567 C CA . VAL A 1 195 ? 0.786 5.228 4.848 1.00 96.56 195 VAL A CA 1
ATOM 1568 C C . VAL A 1 195 ? -0.654 5.256 5.346 1.00 96.56 195 VAL A C 1
ATOM 1570 O O . VAL A 1 195 ? -0.895 5.173 6.546 1.00 96.56 195 VAL A O 1
ATOM 1573 N N . ILE A 1 196 ? -1.608 5.430 4.440 1.00 96.75 196 ILE A N 1
ATOM 1574 C CA . ILE A 1 196 ? -3.033 5.500 4.767 1.00 96.75 196 ILE A CA 1
ATOM 1575 C C . ILE A 1 196 ? -3.652 4.143 4.466 1.00 96.75 196 ILE A C 1
ATOM 1577 O O . ILE A 1 196 ? -3.512 3.635 3.352 1.00 96.75 196 ILE A O 1
ATOM 1581 N N . LEU A 1 197 ? -4.357 3.578 5.443 1.00 97.75 197 LEU A N 1
ATOM 1582 C CA . LEU A 1 197 ? -5.261 2.466 5.198 1.00 97.75 197 LEU A CA 1
ATOM 1583 C C . LEU A 1 197 ? -6.565 3.036 4.642 1.00 97.75 197 LEU A C 1
ATOM 1585 O O . LEU A 1 197 ? -7.161 3.940 5.228 1.00 97.75 197 LEU A O 1
ATOM 1589 N N . ALA A 1 198 ? -6.990 2.534 3.494 1.00 97.56 198 ALA A N 1
ATOM 1590 C CA . ALA A 1 198 ? -8.197 2.970 2.814 1.00 97.56 198 ALA A CA 1
ATOM 1591 C C . ALA A 1 198 ? -9.012 1.762 2.357 1.00 97.56 198 ALA A C 1
ATOM 1593 O O . ALA A 1 198 ? -8.495 0.650 2.301 1.00 97.56 198 ALA A O 1
ATOM 1594 N N . CYS A 1 199 ? -10.268 1.977 1.985 1.00 97.69 199 CYS A N 1
ATOM 1595 C CA . CYS A 1 199 ? -11.072 0.967 1.314 1.00 97.69 199 CYS A CA 1
ATOM 1596 C C . CYS A 1 199 ? -11.772 1.516 0.075 1.00 97.69 199 CYS A C 1
ATOM 1598 O O . CYS A 1 199 ? -11.836 2.730 -0.156 1.00 97.69 199 CYS A O 1
ATOM 1600 N N . ASP A 1 200 ? -12.315 0.613 -0.734 1.00 96.44 200 ASP A N 1
ATOM 1601 C CA . ASP A 1 200 ? -13.268 1.017 -1.756 1.00 96.44 200 ASP A CA 1
ATOM 1602 C C . ASP A 1 200 ? -14.576 1.581 -1.156 1.00 96.44 200 ASP A C 1
ATOM 1604 O O . ASP A 1 200 ? -14.859 1.370 0.023 1.00 96.44 200 ASP A O 1
ATOM 1608 N N . PRO A 1 201 ? -15.399 2.306 -1.942 1.00 95.50 201 PRO A N 1
ATOM 1609 C CA . PRO A 1 201 ? -16.655 2.879 -1.451 1.00 95.50 201 PRO A CA 1
ATOM 1610 C C . PRO A 1 201 ? -17.676 1.857 -0.939 1.00 95.50 201 PRO A C 1
ATOM 1612 O O . PRO A 1 201 ? -18.636 2.243 -0.281 1.00 95.50 201 PRO A O 1
ATOM 1615 N N . GLN A 1 202 ? -17.511 0.582 -1.289 1.00 95.56 202 GLN A N 1
ATOM 1616 C CA . GLN A 1 202 ? -18.382 -0.506 -0.867 1.00 95.56 202 GLN A CA 1
ATOM 1617 C C . GLN A 1 202 ? -17.895 -1.151 0.439 1.00 95.56 202 GLN A C 1
ATOM 1619 O O . GLN A 1 202 ? -18.675 -1.834 1.092 1.00 95.56 202 GLN A O 1
ATOM 1624 N N . GLY A 1 203 ? -16.645 -0.904 0.837 1.00 95.62 203 GLY A N 1
ATOM 1625 C CA . GLY A 1 203 ? -15.991 -1.508 1.991 1.00 95.62 203 GLY A CA 1
ATOM 1626 C C . GLY A 1 203 ? -15.442 -2.914 1.739 1.00 95.62 203 GLY A C 1
ATOM 1627 O O . GLY A 1 203 ? -15.156 -3.611 2.706 1.00 95.62 203 GLY A O 1
ATOM 1628 N N . ASN A 1 204 ? -15.297 -3.342 0.482 1.00 95.75 204 ASN A N 1
ATOM 1629 C CA . ASN A 1 204 ? -14.974 -4.734 0.140 1.00 95.75 204 ASN A CA 1
ATOM 1630 C C . ASN A 1 204 ? -13.466 -4.992 0.026 1.00 95.75 204 ASN A C 1
ATOM 1632 O O . ASN A 1 204 ? -12.997 -6.088 0.299 1.00 95.75 204 ASN A O 1
ATOM 1636 N N . GLN A 1 205 ? -12.701 -3.996 -0.421 1.00 96.44 205 GLN A N 1
ATOM 1637 C CA . GLN A 1 205 ? -11.261 -4.124 -0.645 1.00 96.44 205 GLN A CA 1
ATOM 1638 C C . GLN A 1 205 ? -10.501 -3.060 0.138 1.00 96.44 205 GLN A C 1
ATOM 1640 O O . GLN A 1 205 ? -10.803 -1.870 0.014 1.00 96.44 205 GLN A O 1
ATOM 1645 N N . LEU A 1 206 ? -9.475 -3.484 0.877 1.00 97.50 206 LEU A N 1
ATOM 1646 C CA . LEU A 1 206 ? -8.514 -2.599 1.534 1.00 97.50 206 LEU A CA 1
ATOM 1647 C C . LEU A 1 206 ? -7.369 -2.204 0.594 1.00 97.50 206 LEU A C 1
ATOM 1649 O O . LEU A 1 206 ? -6.908 -2.990 -0.234 1.00 97.50 206 LEU A O 1
ATOM 1653 N N . TYR A 1 207 ? -6.880 -0.982 0.766 1.00 97.19 207 TYR A N 1
ATOM 1654 C CA . TYR A 1 207 ? -5.794 -0.377 0.005 1.00 97.19 207 TYR A CA 1
ATOM 1655 C C . TYR A 1 207 ? -4.806 0.309 0.947 1.00 97.19 207 TYR A C 1
ATOM 1657 O O . TYR A 1 207 ? -5.200 0.899 1.954 1.00 97.19 207 TYR A O 1
ATOM 1665 N N . PHE A 1 208 ? -3.530 0.302 0.568 1.00 97.06 208 PHE A N 1
ATOM 1666 C CA . PHE A 1 208 ? -2.495 1.117 1.196 1.00 97.06 208 PHE A CA 1
ATOM 1667 C C . PHE A 1 208 ? -2.154 2.288 0.278 1.00 97.06 208 PHE A C 1
ATOM 1669 O O . PHE A 1 208 ? -1.733 2.101 -0.865 1.00 97.06 208 PHE A O 1
ATOM 1676 N N . VAL A 1 209 ? -2.347 3.515 0.755 1.00 94.88 209 VAL A N 1
ATOM 1677 C CA . VAL A 1 209 ? -2.274 4.714 -0.087 1.00 94.88 209 VAL A CA 1
ATOM 1678 C C . VAL A 1 209 ? -1.262 5.706 0.459 1.00 94.88 209 VAL A C 1
ATOM 1680 O O . VAL A 1 209 ? -1.227 6.005 1.650 1.00 94.88 209 VAL A O 1
ATOM 1683 N N . GLY A 1 210 ? -0.460 6.261 -0.450 1.00 92.88 210 GLY A N 1
ATOM 1684 C CA . GLY A 1 210 ? 0.538 7.270 -0.123 1.00 92.88 210 GLY A CA 1
ATOM 1685 C C . GLY A 1 210 ? 1.668 6.728 0.748 1.00 92.88 210 GLY A C 1
ATOM 1686 O O . GLY A 1 210 ? 1.866 5.519 0.874 1.00 92.88 210 GLY A O 1
ATOM 1687 N N . GLY A 1 211 ? 2.418 7.660 1.327 1.00 94.19 211 GLY A N 1
ATOM 1688 C CA . GLY A 1 211 ? 3.480 7.352 2.269 1.00 94.19 211 GLY A CA 1
ATOM 1689 C C . GLY A 1 211 ? 4.654 6.543 1.716 1.00 94.19 211 GLY A C 1
ATOM 1690 O O . GLY A 1 211 ? 4.848 6.445 0.505 1.00 94.19 211 GLY A O 1
ATOM 1691 N N . ASN A 1 212 ? 5.470 6.004 2.624 1.00 94.69 212 ASN A N 1
ATOM 1692 C CA . ASN A 1 212 ? 6.539 5.061 2.299 1.00 94.69 212 ASN A CA 1
ATOM 1693 C C . ASN A 1 212 ? 6.068 3.623 2.539 1.00 94.69 212 ASN A C 1
ATOM 1695 O O . ASN A 1 212 ? 5.909 3.214 3.683 1.00 94.69 212 ASN A O 1
ATOM 1699 N N . GLN A 1 213 ? 5.880 2.865 1.461 1.00 95.50 213 GLN A N 1
ATOM 1700 C CA . GLN A 1 213 ? 5.436 1.467 1.504 1.00 95.50 213 GLN A CA 1
ATOM 1701 C C . GLN A 1 213 ? 6.560 0.480 1.146 1.00 95.50 213 GLN A C 1
ATOM 1703 O O . GLN A 1 213 ? 6.300 -0.684 0.858 1.00 95.50 213 GLN A O 1
ATOM 1708 N N . ASP A 1 214 ? 7.815 0.937 1.113 1.00 95.19 214 ASP A N 1
ATOM 1709 C CA . ASP A 1 214 ? 8.947 0.120 0.683 1.00 95.19 214 ASP A CA 1
ATOM 1710 C C . ASP A 1 214 ? 9.332 -0.931 1.736 1.00 95.19 214 ASP A C 1
ATOM 1712 O O . ASP A 1 214 ? 9.918 -0.615 2.773 1.00 95.19 214 ASP A O 1
ATOM 1716 N N . LEU A 1 215 ? 9.050 -2.201 1.439 1.00 95.06 215 LEU A N 1
ATOM 1717 C CA . LEU A 1 215 ? 9.390 -3.335 2.299 1.00 95.06 215 LEU A CA 1
ATOM 1718 C C . LEU A 1 215 ? 10.755 -3.965 1.981 1.00 95.06 215 LEU A C 1
ATOM 1720 O O . LEU A 1 215 ? 11.143 -4.927 2.645 1.00 95.06 215 LEU A O 1
ATOM 1724 N N . SER A 1 216 ? 11.509 -3.449 1.003 1.00 93.81 216 SER A N 1
ATOM 1725 C CA . SER A 1 216 ? 12.705 -4.117 0.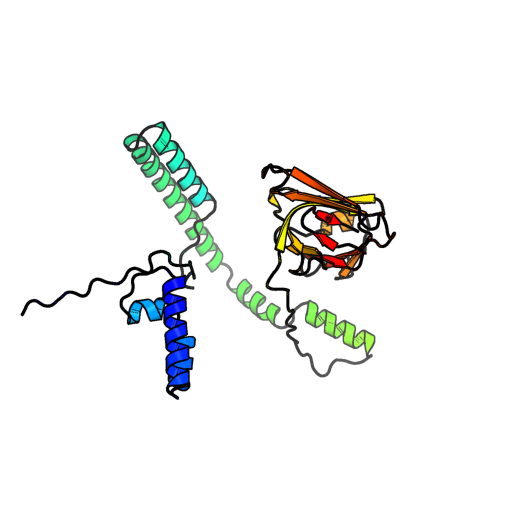454 1.00 93.81 216 SER A CA 1
ATOM 1726 C C . SER A 1 216 ? 13.714 -4.549 1.525 1.00 93.81 216 SER A C 1
ATOM 1728 O O . SER A 1 216 ? 14.208 -5.675 1.501 1.00 93.81 216 SER A O 1
ATOM 1730 N N . GLU A 1 217 ? 13.996 -3.683 2.503 1.00 92.81 217 GLU A N 1
ATOM 1731 C CA . GLU A 1 217 ? 14.955 -3.981 3.575 1.00 92.81 217 GLU A CA 1
ATOM 1732 C C . GLU A 1 217 ? 14.440 -5.035 4.564 1.00 92.81 217 GLU A C 1
ATOM 1734 O O . GLU A 1 217 ? 15.216 -5.867 5.040 1.00 92.81 217 GLU A O 1
ATOM 1739 N N . ILE A 1 218 ? 13.139 -5.022 4.871 1.00 93.19 218 ILE A N 1
ATOM 1740 C CA . ILE A 1 218 ? 12.512 -5.997 5.774 1.00 93.19 218 ILE A CA 1
ATOM 1741 C C . ILE A 1 218 ? 12.503 -7.372 5.101 1.00 93.19 218 ILE A C 1
ATOM 1743 O O . ILE A 1 218 ? 12.959 -8.352 5.691 1.00 93.19 218 ILE A O 1
ATOM 1747 N N . LEU A 1 219 ? 12.079 -7.428 3.837 1.00 93.25 219 LEU A N 1
ATOM 1748 C CA . LEU A 1 219 ? 12.016 -8.660 3.052 1.00 93.25 219 LEU A CA 1
ATOM 1749 C C . LEU A 1 219 ? 13.398 -9.276 2.837 1.00 93.25 219 LEU A C 1
ATOM 1751 O O . LEU A 1 219 ? 13.569 -10.486 2.978 1.00 93.25 219 LEU A O 1
ATOM 1755 N N . LYS A 1 220 ? 14.412 -8.448 2.568 1.00 93.19 220 LYS A N 1
ATOM 1756 C CA . LYS A 1 220 ? 15.797 -8.908 2.437 1.00 93.19 220 LYS A CA 1
ATOM 1757 C C . LYS A 1 220 ? 16.304 -9.564 3.722 1.00 93.19 220 LYS A C 1
ATOM 1759 O O . LYS A 1 220 ? 16.950 -10.605 3.655 1.00 93.19 220 LYS A O 1
ATOM 1764 N N . LYS A 1 221 ? 16.018 -8.974 4.887 1.00 92.62 221 LYS A N 1
ATOM 1765 C CA . LYS A 1 221 ? 16.412 -9.538 6.192 1.00 92.62 221 LYS A CA 1
ATOM 1766 C C . LYS A 1 221 ? 15.669 -10.830 6.515 1.00 92.62 221 LYS A C 1
ATOM 1768 O O . LYS A 1 221 ? 16.254 -11.715 7.126 1.00 92.62 221 LYS A O 1
ATOM 1773 N N . ALA A 1 222 ? 14.414 -10.933 6.091 1.00 91.62 222 ALA A N 1
ATOM 1774 C CA . ALA A 1 222 ? 13.596 -12.127 6.260 1.00 91.62 222 ALA A CA 1
ATOM 1775 C C . ALA A 1 222 ? 13.908 -13.240 5.235 1.00 91.62 222 ALA A C 1
ATOM 1777 O O . ALA A 1 222 ? 13.323 -14.312 5.309 1.00 91.62 222 ALA A O 1
ATOM 1778 N N . GLY A 1 223 ? 14.846 -13.019 4.305 1.00 92.50 223 GLY A N 1
ATOM 1779 C CA . GLY A 1 223 ? 15.299 -14.044 3.359 1.00 92.50 223 GLY A CA 1
ATOM 1780 C C . GLY A 1 223 ? 14.404 -14.225 2.131 1.00 92.50 223 GLY A C 1
ATOM 1781 O O . GLY A 1 223 ? 14.553 -15.215 1.419 1.00 92.50 223 GLY A O 1
ATOM 1782 N N . PHE A 1 224 ? 13.503 -13.278 1.852 1.00 92.69 224 PHE A N 1
ATOM 1783 C CA . PHE A 1 224 ? 12.663 -13.326 0.655 1.00 92.69 224 PHE A CA 1
ATOM 1784 C C . PHE A 1 224 ? 13.488 -13.120 -0.615 1.00 92.69 224 PHE A C 1
ATOM 1786 O O . PHE A 1 224 ? 14.407 -12.294 -0.657 1.00 92.69 224 PHE A O 1
ATOM 1793 N N . ASP A 1 225 ? 13.092 -13.829 -1.671 1.00 90.06 225 ASP A N 1
ATOM 1794 C CA . ASP A 1 225 ? 13.692 -13.735 -2.996 1.00 90.06 225 ASP A CA 1
ATOM 1795 C C . ASP A 1 225 ? 13.604 -12.303 -3.552 1.00 90.06 225 ASP A C 1
ATOM 1797 O O . ASP A 1 225 ? 12.529 -11.751 -3.781 1.00 90.06 225 ASP A O 1
ATOM 1801 N N . GLN A 1 226 ? 14.774 -11.707 -3.781 1.00 86.38 226 GLN A N 1
ATOM 1802 C CA . GLN A 1 226 ? 14.943 -10.356 -4.314 1.00 86.38 226 GLN A CA 1
ATOM 1803 C C . GLN A 1 226 ? 15.138 -10.345 -5.840 1.00 86.38 226 GLN A C 1
ATOM 1805 O O . GLN A 1 226 ? 15.540 -9.322 -6.402 1.00 86.38 226 GLN A O 1
ATOM 1810 N N . SER A 1 227 ? 14.921 -11.465 -6.528 1.00 89.00 227 SER A N 1
ATOM 1811 C CA . SER A 1 227 ? 15.035 -11.546 -7.989 1.00 89.00 227 SER A CA 1
ATOM 1812 C C . SER A 1 227 ? 13.720 -11.267 -8.717 1.00 89.00 227 SER A C 1
ATOM 1814 O O . SER A 1 227 ? 13.749 -10.869 -9.878 1.00 89.00 227 SER A O 1
ATOM 1816 N N . LYS A 1 228 ? 12.579 -11.436 -8.040 1.00 91.50 228 LYS A N 1
ATOM 1817 C CA . LYS A 1 228 ? 11.239 -11.241 -8.610 1.00 91.50 228 LYS A CA 1
ATOM 1818 C C . LYS A 1 228 ? 10.712 -9.846 -8.319 1.00 91.50 228 LYS A C 1
ATOM 1820 O O . LYS A 1 228 ? 11.001 -9.302 -7.259 1.00 91.50 228 LYS A O 1
ATOM 1825 N N . ASP A 1 229 ? 9.915 -9.287 -9.221 1.00 93.50 229 ASP A N 1
ATOM 1826 C CA . ASP A 1 229 ? 9.319 -7.959 -9.020 1.00 93.50 229 ASP A CA 1
ATOM 1827 C C . ASP A 1 229 ? 8.125 -8.004 -8.060 1.00 93.50 229 ASP A C 1
ATOM 1829 O O . ASP A 1 229 ? 7.990 -7.136 -7.204 1.00 93.50 229 ASP A O 1
ATOM 1833 N N . LEU A 1 230 ? 7.295 -9.045 -8.154 1.00 95.75 230 LEU A N 1
ATOM 1834 C CA . LEU A 1 230 ? 6.170 -9.276 -7.252 1.00 95.75 230 LEU A CA 1
ATOM 1835 C C . LEU A 1 230 ? 6.542 -10.336 -6.217 1.00 95.75 230 LEU A C 1
ATOM 1837 O O . LEU A 1 230 ? 6.963 -11.442 -6.571 1.00 95.75 230 LEU A O 1
ATOM 1841 N N . VAL A 1 231 ? 6.369 -9.994 -4.944 1.00 95.69 231 VAL A N 1
ATOM 1842 C CA . VAL A 1 231 ? 6.662 -10.868 -3.808 1.00 95.69 231 VAL A CA 1
ATOM 1843 C C . VAL A 1 231 ? 5.380 -11.117 -3.030 1.00 95.69 231 VAL A C 1
ATOM 1845 O O . VAL A 1 231 ? 4.751 -10.178 -2.546 1.00 95.69 231 VAL A O 1
ATOM 1848 N N . ASP A 1 232 ? 5.013 -12.389 -2.899 1.00 95.88 232 ASP A N 1
ATOM 1849 C CA . ASP A 1 232 ? 4.022 -12.829 -1.920 1.00 95.88 232 ASP A CA 1
ATOM 1850 C C . ASP A 1 232 ? 4.695 -12.863 -0.554 1.00 95.88 232 ASP A C 1
ATOM 1852 O O . ASP A 1 232 ? 5.622 -13.644 -0.330 1.00 95.88 232 ASP A O 1
ATOM 1856 N N . VAL A 1 233 ? 4.284 -11.949 0.319 1.00 95.69 233 VAL A N 1
ATOM 1857 C CA . VAL A 1 233 ? 4.863 -11.806 1.653 1.00 95.69 233 VAL A CA 1
ATOM 1858 C C . VAL A 1 233 ? 4.203 -12.775 2.639 1.00 95.69 233 VAL A C 1
ATOM 1860 O O . VAL A 1 233 ? 4.812 -13.123 3.647 1.00 95.69 233 VAL A O 1
ATOM 1863 N N . GLY A 1 234 ? 2.986 -13.239 2.341 1.00 96.06 234 GLY A N 1
ATOM 1864 C CA . GLY A 1 234 ? 2.246 -14.208 3.144 1.00 96.06 234 GLY A CA 1
ATOM 1865 C C . GLY A 1 234 ? 0.933 -13.671 3.713 1.00 96.06 234 GLY A C 1
ATOM 1866 O O . GLY A 1 234 ? 0.493 -12.558 3.425 1.00 96.06 234 GLY A O 1
ATOM 1867 N N . GLU A 1 235 ? 0.277 -14.494 4.526 1.00 97.12 235 GLU A N 1
ATOM 1868 C CA . GLU A 1 235 ? -1.021 -14.171 5.127 1.00 97.12 235 GLU A CA 1
ATOM 1869 C C . GLU A 1 235 ? -0.898 -13.082 6.194 1.00 97.12 235 GLU A C 1
ATOM 1871 O O . GLU A 1 235 ? -0.063 -13.168 7.097 1.00 97.12 235 GLU A O 1
ATOM 1876 N N . CYS A 1 236 ? -1.760 -12.072 6.125 1.00 96.81 236 CYS A N 1
ATOM 1877 C CA . CYS A 1 236 ? -1.863 -11.032 7.134 1.00 96.81 236 CYS A CA 1
ATOM 1878 C C . CYS A 1 236 ? -2.797 -11.497 8.253 1.00 96.81 236 CYS A C 1
ATOM 1880 O O . CYS A 1 236 ? -3.965 -11.800 8.027 1.00 96.81 236 CYS A O 1
ATOM 1882 N N . ARG A 1 237 ? -2.261 -11.564 9.472 1.00 95.56 237 ARG A N 1
ATOM 1883 C CA . ARG A 1 237 ? -2.994 -11.957 10.672 1.00 95.56 237 ARG A CA 1
ATOM 1884 C C . ARG A 1 237 ? -3.802 -10.800 11.238 1.00 95.56 237 ARG A C 1
ATOM 1886 O O . ARG A 1 237 ? -4.972 -10.977 11.529 1.00 95.56 237 ARG A O 1
ATOM 1893 N N . TYR A 1 238 ? -3.189 -9.636 11.421 1.00 95.38 238 TYR A N 1
ATOM 1894 C CA . TYR A 1 238 ? -3.906 -8.458 11.897 1.00 95.38 238 TYR A CA 1
ATOM 1895 C C . TYR A 1 238 ? -3.268 -7.167 11.399 1.00 95.38 238 TYR A C 1
ATOM 1897 O O . TYR A 1 238 ? -2.076 -7.116 11.075 1.00 95.38 238 TYR A O 1
ATOM 1905 N N . VAL A 1 239 ? -4.080 -6.115 11.377 1.00 97.50 239 VAL A N 1
ATOM 1906 C CA . VAL A 1 239 ? -3.694 -4.745 11.035 1.00 97.50 239 VAL A CA 1
ATOM 1907 C C . VAL A 1 239 ? -3.984 -3.821 12.212 1.00 97.50 239 VAL A C 1
ATOM 1909 O O . VAL A 1 239 ? -4.977 -4.008 12.915 1.00 97.50 239 VAL A O 1
ATOM 1912 N N . ILE A 1 240 ? -3.119 -2.828 12.425 1.00 97.44 240 ILE A N 1
ATOM 1913 C CA . ILE A 1 240 ? -3.359 -1.732 13.369 1.00 97.44 240 ILE A CA 1
ATOM 1914 C C . ILE A 1 240 ? -3.280 -0.409 12.619 1.00 97.44 240 ILE A C 1
ATOM 1916 O O . ILE A 1 240 ? -2.317 -0.156 11.883 1.00 97.44 240 ILE A O 1
ATOM 1920 N N . TYR A 1 241 ? -4.283 0.434 12.826 1.00 96.56 241 TYR A N 1
ATOM 1921 C CA . TYR A 1 241 ? -4.354 1.770 12.255 1.00 96.56 241 TYR A CA 1
ATOM 1922 C C . TYR A 1 241 ? -4.905 2.773 13.267 1.00 96.56 241 TYR A C 1
ATOM 1924 O O . TYR A 1 241 ? -5.751 2.443 14.097 1.00 96.56 241 TYR A O 1
ATOM 1932 N N . THR A 1 242 ? -4.426 4.007 13.175 1.00 95.56 242 THR A N 1
ATOM 1933 C CA . THR A 1 242 ? -4.853 5.115 14.028 1.00 95.56 242 THR A CA 1
ATOM 1934 C C . THR A 1 242 ? -5.924 5.929 13.312 1.00 95.56 242 THR A C 1
ATOM 1936 O O . THR A 1 242 ? -5.744 6.316 12.152 1.00 95.56 242 THR A O 1
ATOM 1939 N N . THR A 1 243 ? -7.039 6.195 13.988 1.00 95.06 243 THR A N 1
ATOM 1940 C CA . THR A 1 243 ? -8.103 7.080 13.492 1.00 95.06 243 THR A CA 1
ATOM 1941 C C . THR A 1 243 ? -8.869 7.707 14.650 1.00 95.06 243 THR A C 1
ATOM 1943 O O . THR A 1 243 ? -8.816 7.223 15.779 1.00 95.06 243 THR A O 1
ATOM 1946 N N . ASP A 1 244 ? -9.614 8.767 14.364 1.00 94.12 244 ASP A N 1
ATOM 1947 C CA . ASP A 1 244 ? -10.684 9.259 15.223 1.00 94.12 244 ASP A CA 1
ATOM 1948 C C . ASP A 1 244 ? -12.041 8.748 14.703 1.00 94.12 244 ASP A C 1
ATOM 1950 O O . ASP A 1 244 ? -12.219 8.519 13.503 1.00 94.12 244 ASP A O 1
ATOM 1954 N N . LYS A 1 245 ? -12.980 8.458 15.611 1.00 90.06 245 LYS A N 1
ATOM 1955 C CA . LYS A 1 245 ? -14.337 8.002 15.267 1.00 90.06 245 LYS A CA 1
ATOM 1956 C C . LYS A 1 245 ? -15.375 8.657 16.163 1.00 90.06 245 LYS A C 1
ATOM 1958 O O . LYS A 1 245 ? -15.104 8.988 17.314 1.00 90.06 245 LYS A O 1
ATOM 1963 N N . ASP A 1 246 ? -16.586 8.811 15.639 1.00 90.94 246 ASP A N 1
ATOM 1964 C CA . ASP A 1 246 ? -17.678 9.525 16.303 1.00 90.94 246 ASP A CA 1
ATOM 1965 C C . ASP A 1 246 ? -18.128 8.861 17.612 1.00 90.94 246 ASP A C 1
ATOM 1967 O O . ASP A 1 246 ? -18.329 9.546 18.613 1.00 90.94 246 ASP A O 1
ATOM 1971 N N . PHE A 1 247 ? -18.235 7.532 17.635 1.00 89.88 247 PHE A N 1
ATOM 1972 C CA . PHE A 1 247 ? -18.596 6.773 18.837 1.00 89.88 247 PHE A CA 1
ATOM 1973 C C . PHE A 1 247 ? -17.498 6.762 19.912 1.00 89.88 247 PHE A C 1
ATOM 1975 O O . PHE A 1 247 ? -17.767 6.387 21.050 1.00 89.88 247 PHE A O 1
ATOM 1982 N N . ASP A 1 248 ? -16.298 7.232 19.569 1.00 87.62 248 ASP A N 1
ATOM 1983 C CA . ASP A 1 248 ? -15.172 7.464 20.472 1.00 87.62 248 ASP A CA 1
ATOM 1984 C C . ASP A 1 248 ? -14.933 8.963 20.726 1.00 87.62 248 ASP A C 1
ATOM 1986 O O . ASP A 1 248 ? -13.828 9.372 21.069 1.00 87.62 248 ASP A O 1
ATOM 1990 N N . ASN A 1 249 ? -15.963 9.803 20.554 1.00 91.50 249 ASN A N 1
ATOM 1991 C CA . ASN A 1 249 ? -15.900 11.260 20.733 1.00 91.50 249 ASN A CA 1
ATOM 1992 C C . ASN A 1 249 ? -14.812 11.950 19.891 1.00 91.50 249 ASN A C 1
ATOM 1994 O O . ASN A 1 249 ? -14.319 13.014 20.267 1.00 91.50 249 ASN A O 1
ATOM 1998 N N . PHE A 1 250 ? -14.447 11.357 18.753 1.00 92.12 250 PHE A N 1
ATOM 1999 C CA . PHE A 1 250 ? -13.334 11.788 17.907 1.00 92.12 250 PHE A CA 1
ATOM 2000 C C . PHE A 1 250 ? -11.983 11.848 18.639 1.00 92.12 250 PHE A C 1
ATOM 2002 O O . PHE A 1 250 ? -11.102 12.626 18.276 1.00 92.12 250 PHE A O 1
ATOM 2009 N N . GLU A 1 251 ? -11.800 11.019 19.666 1.00 94.31 251 GLU A N 1
ATOM 2010 C CA . GLU A 1 251 ? -10.480 10.778 20.234 1.00 94.31 251 GLU A CA 1
ATOM 2011 C C . GLU A 1 251 ? -9.657 9.916 19.271 1.00 94.31 251 GLU A C 1
ATOM 2013 O O . GLU A 1 251 ? -10.124 8.888 18.775 1.00 94.31 251 GLU A O 1
ATOM 2018 N N . GLU A 1 252 ? -8.419 10.337 19.015 1.00 94.75 252 GLU A N 1
ATOM 2019 C CA . GLU A 1 252 ? -7.470 9.576 18.209 1.00 94.75 252 GLU A CA 1
ATOM 2020 C C . GLU A 1 252 ? -7.080 8.292 18.958 1.00 94.75 252 GLU A C 1
ATOM 2022 O O . GLU A 1 252 ? -6.523 8.343 20.058 1.00 94.75 252 GLU A O 1
ATOM 2027 N N . LYS A 1 253 ? -7.404 7.135 18.372 1.00 94.69 253 LYS A N 1
ATOM 2028 C CA . LYS A 1 253 ? -7.171 5.812 18.963 1.00 94.69 253 LYS A CA 1
ATOM 2029 C C . LYS A 1 253 ? -6.581 4.849 17.942 1.00 94.69 253 LYS A C 1
ATOM 2031 O O . LYS A 1 253 ? -6.829 4.961 16.740 1.00 94.69 253 LYS A O 1
ATOM 2036 N N . ASP A 1 254 ? -5.843 3.869 18.453 1.00 95.31 254 ASP A N 1
ATOM 2037 C CA . ASP A 1 254 ? -5.325 2.750 17.673 1.00 95.31 254 ASP A CA 1
ATOM 2038 C C . ASP A 1 254 ? -6.355 1.619 17.654 1.00 95.31 254 ASP A C 1
ATOM 2040 O O . ASP A 1 254 ? -6.718 1.070 18.695 1.00 95.31 254 ASP A O 1
ATOM 2044 N N . TYR A 1 255 ? -6.812 1.258 16.459 1.00 94.94 255 TYR A N 1
ATOM 2045 C CA . TYR A 1 255 ? -7.738 0.155 16.239 1.00 94.94 255 TYR A CA 1
ATOM 2046 C C . TYR A 1 255 ? -6.970 -1.033 15.687 1.00 94.94 255 TYR A C 1
ATOM 2048 O O . TYR A 1 255 ? -6.233 -0.905 14.708 1.00 94.94 255 TYR A O 1
ATOM 2056 N N . GLN A 1 256 ? -7.174 -2.194 16.302 1.00 96.12 256 GLN A N 1
ATOM 2057 C CA . GLN A 1 256 ? -6.661 -3.470 15.827 1.00 96.12 256 GLN A CA 1
ATOM 2058 C C . GLN A 1 256 ? -7.804 -4.284 15.226 1.00 96.12 256 GLN A C 1
ATOM 2060 O O . GLN A 1 256 ? -8.871 -4.393 15.825 1.00 96.12 256 GLN A O 1
ATOM 2065 N N . HIS A 1 257 ? -7.553 -4.896 14.074 1.00 96.06 257 HIS A N 1
ATOM 2066 C CA . HIS A 1 257 ? -8.446 -5.885 13.482 1.00 96.06 257 HIS A CA 1
ATOM 2067 C C . HIS A 1 257 ? -7.677 -7.169 13.169 1.00 96.06 257 HIS A C 1
ATOM 2069 O O . HIS A 1 257 ? -6.675 -7.115 12.451 1.00 96.06 257 HIS A O 1
ATOM 2075 N N . GLU A 1 258 ? -8.145 -8.302 13.701 1.00 96.19 258 GLU A N 1
ATOM 2076 C CA . GLU A 1 258 ? -7.642 -9.641 13.381 1.00 96.19 258 GLU A CA 1
ATOM 2077 C C . GLU A 1 258 ? -8.442 -10.241 12.217 1.00 96.19 258 GLU A C 1
ATOM 2079 O O . GLU A 1 258 ? -9.663 -10.390 12.277 1.00 96.19 258 GLU A O 1
ATOM 2084 N N . PHE A 1 259 ? -7.730 -10.561 11.138 1.00 96.25 259 PHE A N 1
ATOM 2085 C CA . PHE A 1 259 ? -8.310 -11.111 9.923 1.00 96.25 259 PHE A CA 1
ATOM 2086 C C . PHE A 1 259 ? -8.553 -12.614 10.048 1.00 96.25 259 PHE A C 1
ATOM 2088 O O . PHE A 1 259 ? -7.713 -13.364 10.566 1.00 96.25 259 PHE A O 1
ATOM 2095 N N . GLY A 1 260 ? -9.665 -13.062 9.466 1.00 92.31 260 GLY A N 1
ATOM 2096 C CA . GLY A 1 260 ? -10.026 -14.471 9.373 1.00 92.31 260 GLY A CA 1
ATOM 2097 C C . GLY A 1 260 ? -10.289 -15.112 10.735 1.00 92.31 260 GLY A C 1
ATOM 2098 O O . GLY A 1 260 ? -10.114 -16.319 10.865 1.00 92.31 260 GLY A O 1
ATOM 2099 N N . GLU A 1 261 ? -10.658 -14.333 11.756 1.00 88.81 261 GLU A N 1
ATOM 2100 C CA . GLU A 1 261 ? -10.965 -14.867 13.091 1.00 88.81 261 GLU A CA 1
ATOM 2101 C C . GLU A 1 261 ? -12.184 -15.803 13.047 1.00 88.81 261 GLU A C 1
ATOM 2103 O O . GLU A 1 261 ? -12.166 -16.872 13.653 1.00 88.81 261 GLU A O 1
ATOM 2108 N N . GLU A 1 262 ? -13.210 -15.438 12.269 1.00 86.19 262 GLU A N 1
ATOM 2109 C CA . GLU A 1 262 ? -14.457 -16.206 12.154 1.00 86.19 262 GLU A CA 1
ATOM 2110 C C . GLU A 1 262 ? -14.414 -17.259 11.037 1.00 86.19 262 GLU A C 1
ATOM 2112 O O . GLU A 1 262 ? -14.847 -18.395 11.224 1.00 86.19 262 GLU A O 1
ATOM 2117 N N . SER A 1 263 ? -13.883 -16.896 9.868 1.00 89.06 263 SER A N 1
ATOM 2118 C CA . SER A 1 263 ? -13.890 -17.740 8.664 1.00 89.06 263 SER A CA 1
ATOM 2119 C C . SER A 1 263 ? -12.620 -18.574 8.477 1.00 89.06 263 SER A C 1
ATOM 2121 O O . SER A 1 263 ? -12.625 -19.547 7.726 1.00 89.06 263 SER A O 1
ATOM 2123 N N . GLY A 1 264 ? -11.508 -18.183 9.106 1.00 90.25 264 GLY A N 1
ATOM 2124 C CA . GLY A 1 264 ? -10.167 -18.682 8.786 1.00 90.25 264 GLY A CA 1
ATOM 2125 C C . GLY A 1 264 ? -9.566 -18.099 7.499 1.00 90.25 264 GLY A C 1
ATOM 2126 O O . GLY A 1 264 ? -8.387 -18.323 7.224 1.00 90.25 264 GLY A O 1
ATOM 2127 N N . GLU A 1 265 ? -10.326 -17.330 6.715 1.00 93.62 265 GLU A N 1
ATOM 2128 C CA . GLU A 1 265 ? -9.886 -16.799 5.423 1.00 93.62 265 GLU A CA 1
ATOM 2129 C C . GLU A 1 265 ? -9.147 -15.467 5.595 1.00 93.62 265 GLU A C 1
ATOM 2131 O O . GLU A 1 265 ? -9.748 -14.391 5.649 1.00 93.62 265 GLU A O 1
ATOM 2136 N N . ARG A 1 266 ? -7.814 -15.533 5.664 1.00 95.81 266 ARG A N 1
ATOM 2137 C CA . ARG A 1 266 ? -6.949 -14.355 5.806 1.00 95.81 266 ARG A CA 1
ATOM 2138 C C . ARG A 1 266 ? -6.558 -13.753 4.457 1.00 95.81 266 ARG A C 1
ATOM 2140 O O . ARG A 1 266 ? -6.257 -14.494 3.519 1.00 95.81 266 ARG A O 1
ATOM 2147 N N . PRO A 1 267 ? -6.480 -12.416 4.348 1.00 97.56 267 PRO A N 1
ATOM 2148 C CA . PRO A 1 267 ? -5.907 -11.787 3.172 1.00 97.56 267 PRO A CA 1
ATOM 2149 C C . PRO A 1 267 ? -4.398 -12.036 3.107 1.00 97.56 267 PRO A C 1
ATOM 2151 O O . PRO A 1 267 ? -3.721 -12.130 4.132 1.00 97.56 267 PRO A O 1
ATOM 2154 N N . ARG A 1 268 ? -3.844 -12.083 1.896 1.00 97.56 268 ARG A N 1
ATOM 2155 C CA . ARG A 1 268 ? -2.394 -12.161 1.663 1.00 97.56 268 ARG A CA 1
ATOM 2156 C C . ARG A 1 268 ? -1.822 -10.791 1.342 1.00 97.56 268 ARG A C 1
ATOM 2158 O O . ARG A 1 268 ? -2.390 -10.058 0.535 1.00 97.56 268 ARG A O 1
ATOM 2165 N N . LEU A 1 269 ? -0.686 -10.467 1.949 1.00 97.94 269 LEU A N 1
ATOM 2166 C CA . LEU A 1 269 ? 0.087 -9.272 1.645 1.00 97.94 269 LEU A CA 1
ATOM 2167 C C . LEU A 1 269 ? 1.007 -9.547 0.454 1.00 97.94 269 LEU A C 1
ATOM 2169 O O . LEU A 1 269 ? 1.886 -10.403 0.515 1.00 97.94 269 LEU A O 1
ATOM 2173 N N . MET A 1 270 ? 0.839 -8.768 -0.605 1.00 97.25 270 MET A N 1
ATOM 2174 C CA . MET A 1 270 ? 1.735 -8.729 -1.753 1.00 97.25 270 MET A CA 1
ATOM 2175 C C . MET A 1 270 ? 2.556 -7.443 -1.732 1.00 97.25 270 MET A C 1
ATOM 2177 O O . MET A 1 270 ? 2.065 -6.389 -1.322 1.00 97.25 270 MET A O 1
ATOM 2181 N N . PHE A 1 271 ? 3.788 -7.514 -2.228 1.00 97.12 271 PHE A N 1
ATOM 2182 C CA . PHE A 1 271 ? 4.659 -6.360 -2.415 1.00 97.12 271 PHE A CA 1
ATOM 2183 C C . PHE A 1 271 ? 5.179 -6.296 -3.850 1.00 97.12 271 PHE A C 1
ATOM 2185 O O . PHE A 1 271 ? 5.807 -7.234 -4.341 1.00 97.12 271 PHE A O 1
ATOM 2192 N N . ASP A 1 272 ? 4.936 -5.166 -4.506 1.00 95.88 272 ASP A N 1
ATOM 2193 C CA . ASP A 1 272 ? 5.529 -4.813 -5.789 1.00 95.88 272 ASP A CA 1
ATOM 2194 C C . ASP A 1 272 ? 6.829 -4.043 -5.545 1.00 95.88 272 ASP A C 1
ATOM 2196 O O . ASP A 1 272 ? 6.819 -2.902 -5.078 1.00 95.88 272 ASP A O 1
ATOM 2200 N N . ARG A 1 273 ? 7.961 -4.671 -5.869 1.00 94.62 273 ARG A N 1
ATOM 2201 C CA . ARG A 1 273 ? 9.308 -4.116 -5.681 1.00 94.62 273 ARG A CA 1
ATOM 2202 C C . ARG A 1 273 ? 9.646 -3.023 -6.686 1.00 94.62 273 ARG A C 1
ATOM 2204 O O . ARG A 1 273 ? 10.464 -2.158 -6.370 1.00 94.62 273 ARG A O 1
ATOM 2211 N N . LEU A 1 274 ? 9.036 -3.048 -7.869 1.00 91.81 274 LEU A N 1
ATOM 2212 C CA . LEU A 1 274 ? 9.268 -2.051 -8.909 1.00 91.81 274 LEU A CA 1
ATOM 2213 C C . LEU A 1 274 ? 8.586 -0.732 -8.534 1.00 91.81 274 LEU A C 1
ATOM 2215 O O . LEU A 1 274 ? 9.224 0.323 -8.550 1.00 91.81 274 LEU A O 1
ATOM 2219 N N . ASN A 1 275 ? 7.312 -0.804 -8.142 1.00 91.50 275 ASN A N 1
ATOM 2220 C CA . ASN A 1 275 ? 6.514 0.365 -7.766 1.00 91.50 275 ASN A CA 1
ATOM 2221 C C . ASN A 1 275 ? 6.622 0.730 -6.279 1.00 91.50 275 ASN A C 1
ATOM 2223 O O . ASN A 1 275 ? 6.228 1.829 -5.888 1.00 91.50 275 ASN A O 1
ATOM 2227 N N . LYS A 1 276 ? 7.201 -0.157 -5.459 1.00 95.19 276 LYS A N 1
ATOM 2228 C CA . LYS A 1 276 ? 7.321 -0.027 -3.998 1.00 95.19 276 LYS A CA 1
ATOM 2229 C C . LYS A 1 276 ? 5.962 0.142 -3.328 1.00 95.19 276 LYS A C 1
ATOM 2231 O O . LYS A 1 276 ? 5.767 1.052 -2.524 1.00 95.19 276 LYS A O 1
ATOM 2236 N N . GLN A 1 277 ? 5.025 -0.724 -3.697 1.00 94.69 277 GLN A N 1
ATOM 2237 C CA . GLN A 1 277 ? 3.637 -0.671 -3.250 1.00 94.69 277 GLN A CA 1
ATOM 2238 C C . GLN A 1 277 ? 3.205 -1.998 -2.644 1.00 94.69 277 GLN A C 1
ATOM 2240 O O . GLN A 1 277 ? 3.619 -3.068 -3.091 1.00 94.69 277 GLN A O 1
ATOM 2245 N N . MET A 1 278 ? 2.363 -1.909 -1.621 1.00 96.12 278 MET A N 1
ATOM 2246 C CA . MET A 1 278 ? 1.768 -3.062 -0.960 1.00 96.12 278 MET A CA 1
ATOM 2247 C C . MET A 1 278 ? 0.324 -3.259 -1.415 1.00 96.12 278 MET A C 1
ATOM 2249 O O . MET A 1 278 ? -0.394 -2.290 -1.663 1.00 96.12 278 MET A O 1
ATOM 2253 N N . TYR A 1 279 ? -0.128 -4.509 -1.422 1.00 95.56 279 TYR A N 1
ATOM 2254 C CA . TYR A 1 279 ? -1.509 -4.871 -1.733 1.00 95.56 279 TYR A CA 1
ATOM 2255 C C . TYR A 1 279 ? -1.989 -5.981 -0.804 1.00 95.56 279 TYR A C 1
ATOM 2257 O O . TYR A 1 279 ? -1.229 -6.897 -0.502 1.00 95.56 279 TYR A O 1
ATOM 2265 N N . LEU A 1 280 ? -3.251 -5.928 -0.382 1.00 96.62 280 LEU A N 1
ATOM 2266 C CA . LEU A 1 280 ? -3.924 -7.074 0.232 1.00 96.62 280 LEU A CA 1
ATOM 2267 C C . LEU A 1 280 ? -4.784 -7.770 -0.817 1.00 96.62 280 LEU A C 1
ATOM 2269 O O . LEU A 1 280 ? -5.521 -7.108 -1.545 1.00 96.62 280 LEU A O 1
ATOM 2273 N N . ILE A 1 281 ? -4.700 -9.094 -0.890 1.00 96.44 281 ILE A N 1
ATOM 2274 C CA . ILE A 1 281 ? -5.481 -9.909 -1.824 1.00 96.44 281 ILE A CA 1
ATOM 2275 C C . ILE A 1 281 ? -6.268 -10.961 -1.048 1.00 96.44 281 ILE A C 1
ATOM 2277 O O . ILE A 1 281 ? -5.699 -11.681 -0.227 1.00 96.44 281 ILE A O 1
ATOM 2281 N N . GLY A 1 282 ? -7.560 -11.081 -1.359 1.00 95.44 282 GLY A N 1
ATOM 2282 C CA . GLY A 1 282 ? -8.461 -12.049 -0.734 1.00 95.44 282 GLY A CA 1
ATOM 2283 C C . GLY A 1 282 ? -8.809 -11.685 0.708 1.00 95.44 282 GLY A C 1
ATOM 2284 O O . GLY A 1 282 ? -8.743 -10.515 1.081 1.00 95.44 282 GLY A O 1
ATOM 2285 N N . GLY A 1 283 ? -9.145 -12.704 1.499 1.00 94.31 283 GLY A N 1
ATOM 2286 C CA . GLY A 1 283 ? -9.632 -12.572 2.870 1.00 94.31 283 GLY A CA 1
ATOM 2287 C C . GLY A 1 283 ? -11.142 -12.352 2.944 1.00 94.31 283 GLY A C 1
ATOM 2288 O O . GLY A 1 283 ? -11.733 -11.742 2.054 1.00 94.31 283 GLY A O 1
ATOM 2289 N N . ALA A 1 284 ? -11.752 -12.843 4.017 1.00 94.19 284 ALA A N 1
ATOM 2290 C CA . ALA A 1 284 ? -13.143 -12.558 4.346 1.00 94.19 284 ALA A CA 1
ATOM 2291 C C . ALA A 1 284 ? -13.163 -11.413 5.361 1.00 94.19 284 ALA A C 1
ATOM 2293 O O . ALA A 1 284 ? -13.014 -11.634 6.559 1.00 94.19 284 ALA A O 1
ATOM 2294 N N . TYR A 1 285 ? -13.234 -10.183 4.856 1.00 95.81 285 TYR A N 1
ATOM 2295 C CA . TYR A 1 285 ? -13.439 -8.995 5.672 1.00 95.81 285 TYR A CA 1
ATOM 2296 C C . TYR A 1 285 ? -14.387 -8.020 4.974 1.00 95.81 285 TYR A C 1
ATOM 2298 O O . TYR A 1 285 ? -14.492 -7.994 3.748 1.00 95.81 285 TYR A O 1
ATOM 2306 N N . GLN A 1 286 ? -15.029 -7.164 5.762 1.00 96.38 286 GLN A N 1
ATOM 2307 C CA . GLN A 1 286 ? -15.854 -6.057 5.300 1.00 96.38 286 GLN A CA 1
ATOM 2308 C C . GLN A 1 286 ? -15.581 -4.819 6.151 1.00 96.38 286 GLN A C 1
ATOM 2310 O O . GLN A 1 286 ? -15.481 -4.890 7.374 1.00 96.38 286 GLN A O 1
ATOM 2315 N N . VAL A 1 287 ? -15.514 -3.651 5.522 1.00 96.81 287 VAL A N 1
ATOM 2316 C CA . VAL A 1 287 ? -15.431 -2.378 6.242 1.00 96.81 287 VAL A CA 1
ATOM 2317 C C . VAL A 1 287 ? -16.832 -1.857 6.543 1.00 96.81 287 VAL A C 1
ATOM 2319 O O . VAL A 1 287 ? -17.640 -1.637 5.640 1.00 96.81 287 VAL A O 1
ATOM 2322 N N . LYS A 1 288 ? -17.108 -1.639 7.829 1.00 94.75 288 LYS A N 1
ATOM 2323 C CA . LYS A 1 288 ? -18.350 -1.075 8.367 1.00 94.75 288 LYS A CA 1
ATOM 2324 C C . LYS A 1 288 ? -18.044 0.119 9.277 1.00 94.75 288 LYS A C 1
ATOM 2326 O O . LYS A 1 288 ? -16.889 0.501 9.467 1.00 94.75 288 LYS A O 1
ATOM 2331 N N . ARG A 1 289 ? -19.086 0.733 9.846 1.00 91.12 289 ARG A N 1
ATOM 2332 C CA . ARG A 1 289 ? -18.945 1.900 10.735 1.00 91.12 289 ARG A CA 1
ATOM 2333 C C . ARG A 1 289 ? -18.092 1.560 11.961 1.00 91.12 289 ARG A C 1
ATOM 2335 O O . ARG A 1 289 ? -17.153 2.284 12.293 1.00 91.12 289 ARG A O 1
ATOM 2342 N N . GLU A 1 290 ? -18.397 0.437 12.599 1.00 89.75 290 GLU A N 1
ATOM 2343 C CA . GLU A 1 290 ? -17.691 -0.100 13.761 1.00 89.75 290 GLU A CA 1
ATOM 2344 C C . GLU A 1 290 ? -16.199 -0.333 13.473 1.00 89.75 290 GLU A C 1
ATOM 2346 O O . GLU A 1 290 ? -15.344 -0.037 14.307 1.00 89.75 290 GLU A O 1
ATOM 2351 N N . GLY A 1 291 ? -15.849 -0.710 12.244 1.00 91.19 291 GLY A N 1
ATOM 2352 C CA . GLY A 1 291 ? -14.480 -0.967 11.819 1.00 91.19 291 GLY A CA 1
ATOM 2353 C C . GLY A 1 291 ? -14.418 -2.016 10.724 1.00 91.19 291 GLY A C 1
ATOM 2354 O O . GLY A 1 291 ? -15.388 -2.239 10.003 1.00 91.19 291 GLY A O 1
ATOM 2355 N N . ILE A 1 292 ? -13.253 -2.639 10.599 1.00 94.19 292 ILE A N 1
ATOM 2356 C CA . ILE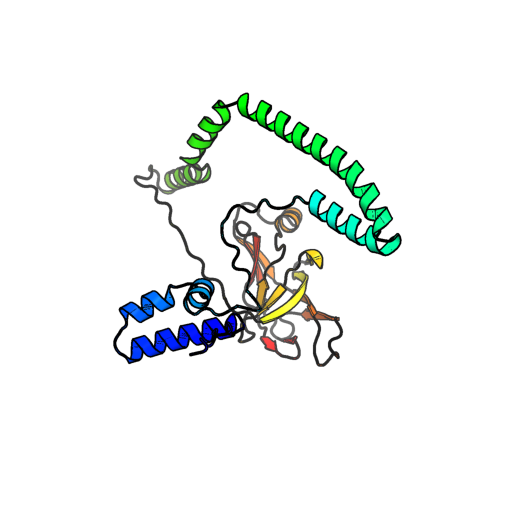 A 1 292 ? -13.087 -3.826 9.767 1.00 94.19 292 ILE A CA 1
ATOM 2357 C C . ILE A 1 292 ? -13.661 -5.007 10.558 1.00 94.19 292 ILE A C 1
ATOM 2359 O O . ILE A 1 292 ? -13.349 -5.169 11.739 1.00 94.19 292 ILE A O 1
ATOM 2363 N N . VAL A 1 293 ? -14.527 -5.789 9.924 1.00 93.00 293 VAL A N 1
ATOM 2364 C CA . VAL A 1 293 ? -15.158 -6.992 10.486 1.00 93.00 293 VAL A CA 1
ATOM 2365 C C . VAL A 1 293 ? -14.901 -8.181 9.564 1.00 93.00 293 VAL A C 1
ATOM 2367 O O . VAL A 1 293 ? -14.564 -7.959 8.402 1.00 93.00 293 VAL A O 1
ATOM 2370 N N . ASN A 1 294 ? -15.039 -9.407 10.074 1.00 86.88 294 ASN A N 1
ATOM 2371 C CA . ASN A 1 294 ? -14.941 -10.637 9.279 1.00 86.88 294 ASN A CA 1
ATOM 2372 C C . ASN A 1 294 ? -16.292 -11.024 8.650 1.00 86.88 294 ASN A C 1
ATOM 2374 O O . ASN A 1 294 ? -17.335 -10.510 9.125 1.00 86.88 294 ASN A O 1
#

Radius of gyration: 28.71 Å; chains: 1; bounding box: 65×80×56 Å